Protein AF-A0A811QFC2-F1 (afdb_monomer_lite)

Structure (mmCIF, N/CA/C/O backbone):
data_AF-A0A811QFC2-F1
#
_entry.id   AF-A0A811QFC2-F1
#
loop_
_atom_site.group_PDB
_atom_site.id
_atom_site.type_symbol
_atom_site.label_atom_id
_atom_site.label_alt_id
_atom_site.label_comp_id
_atom_site.label_asym_id
_atom_site.label_entity_id
_atom_site.label_seq_id
_atom_site.pdbx_PDB_ins_code
_atom_site.Cartn_x
_atom_site.Cartn_y
_atom_site.Cartn_z
_atom_site.occupancy
_atom_site.B_iso_or_equiv
_atom_site.auth_seq_id
_atom_site.auth_comp_id
_atom_site.auth_asym_id
_atom_site.auth_atom_id
_atom_site.pdbx_PDB_model_num
ATOM 1 N N . MET A 1 1 ? -9.339 -14.829 -0.489 1.00 53.47 1 MET A N 1
ATOM 2 C CA . MET A 1 1 ? -9.889 -14.288 -1.751 1.00 53.47 1 MET A CA 1
ATOM 3 C C . MET A 1 1 ? -9.319 -12.889 -1.958 1.00 53.47 1 MET A C 1
ATOM 5 O O . MET A 1 1 ? -8.921 -12.284 -0.970 1.00 53.47 1 MET A O 1
ATOM 9 N N . ALA A 1 2 ? -9.251 -12.402 -3.194 1.00 76.19 2 ALA A N 1
ATOM 10 C CA . ALA A 1 2 ? -9.023 -10.992 -3.514 1.00 76.19 2 ALA A CA 1
ATOM 11 C C . ALA A 1 2 ? -10.186 -10.533 -4.404 1.00 76.19 2 ALA A C 1
ATOM 13 O O . ALA A 1 2 ? -10.687 -11.340 -5.187 1.00 76.19 2 ALA A O 1
ATOM 14 N N . ILE A 1 3 ? -10.636 -9.289 -4.247 1.00 82.44 3 ILE A N 1
ATOM 15 C CA . ILE A 1 3 ? -11.840 -8.768 -4.906 1.00 82.44 3 ILE A CA 1
ATOM 16 C C . ILE A 1 3 ? -11.412 -7.622 -5.833 1.00 82.44 3 ILE A C 1
ATOM 18 O O . ILE A 1 3 ? -10.818 -6.661 -5.338 1.00 82.44 3 ILE A O 1
ATOM 22 N N . PRO A 1 4 ? -11.664 -7.699 -7.153 1.00 86.38 4 PRO A N 1
ATOM 23 C CA . PRO A 1 4 ? -11.468 -6.561 -8.040 1.00 86.38 4 PRO A CA 1
ATOM 24 C C . PRO A 1 4 ? -12.564 -5.519 -7.786 1.00 86.38 4 PRO A C 1
ATOM 26 O O . PRO A 1 4 ? -13.743 -5.860 -7.713 1.00 86.38 4 PRO A O 1
ATOM 29 N N . LEU A 1 5 ? -12.177 -4.248 -7.678 1.00 87.62 5 LEU A N 1
ATOM 30 C CA . LEU A 1 5 ? -13.113 -3.127 -7.622 1.00 87.62 5 LEU A CA 1
ATOM 31 C C . LEU A 1 5 ? -13.177 -2.455 -8.995 1.00 87.62 5 LEU A C 1
ATOM 33 O O . LEU A 1 5 ? -12.145 -2.175 -9.603 1.00 87.62 5 LEU A O 1
ATOM 37 N N . VAL A 1 6 ? -14.394 -2.182 -9.458 1.00 90.69 6 VAL A N 1
ATOM 38 C CA . VAL A 1 6 ? -14.697 -1.392 -10.661 1.00 90.69 6 VAL A CA 1
ATOM 39 C C . VAL A 1 6 ? -15.520 -0.170 -10.255 1.00 90.69 6 VAL A C 1
ATOM 41 O O . VAL A 1 6 ? -16.077 -0.149 -9.159 1.00 90.69 6 VAL A O 1
ATOM 44 N N . ASN A 1 7 ? -15.598 0.847 -11.117 1.00 91.25 7 ASN A N 1
ATOM 45 C CA . ASN A 1 7 ? -16.352 2.084 -10.861 1.00 91.25 7 ASN A CA 1
ATOM 46 C C . ASN A 1 7 ? -15.953 2.774 -9.536 1.00 91.25 7 ASN A C 1
ATOM 48 O O . ASN A 1 7 ? -16.792 3.299 -8.808 1.00 91.25 7 ASN A O 1
ATOM 52 N N . THR A 1 8 ? -14.655 2.773 -9.212 1.00 90.94 8 THR A N 1
ATOM 53 C CA . THR A 1 8 ? -14.100 3.257 -7.931 1.00 90.94 8 THR A CA 1
ATOM 54 C C . THR A 1 8 ? -14.263 4.763 -7.693 1.00 90.94 8 THR A C 1
ATOM 56 O O . THR A 1 8 ? -14.055 5.234 -6.574 1.00 90.94 8 THR A O 1
ATOM 59 N N . GLY A 1 9 ? -14.611 5.528 -8.731 1.00 93.50 9 GLY A N 1
ATOM 60 C CA . GLY A 1 9 ? -14.697 6.989 -8.700 1.00 93.50 9 GLY A CA 1
ATOM 61 C C . GLY A 1 9 ? -13.352 7.710 -8.850 1.00 93.50 9 GLY A C 1
ATOM 62 O O . GLY A 1 9 ? -13.331 8.936 -8.801 1.00 93.50 9 GLY A O 1
ATOM 63 N N . ILE A 1 10 ? -12.246 6.983 -9.050 1.00 94.88 10 ILE A N 1
ATOM 64 C CA . ILE A 1 10 ? -10.968 7.579 -9.469 1.00 94.88 10 ILE A CA 1
ATOM 65 C C . ILE A 1 10 ? -11.076 7.910 -10.970 1.00 94.88 10 ILE A C 1
ATOM 67 O O . ILE A 1 10 ? -11.446 7.012 -11.726 1.00 94.88 10 ILE A O 1
ATOM 71 N N . PRO A 1 11 ? -10.772 9.141 -11.430 1.00 97.19 11 PRO A N 1
ATOM 72 C CA . PRO A 1 11 ? -10.882 9.494 -12.846 1.00 97.19 11 PRO A CA 1
ATOM 73 C C . PRO A 1 11 ? -9.958 8.659 -13.744 1.00 97.19 11 PRO A C 1
ATOM 75 O O . PRO A 1 11 ? -8.765 8.537 -13.458 1.00 97.19 11 PRO A O 1
ATOM 78 N N . ASP A 1 12 ? -10.469 8.159 -14.871 1.00 96.25 12 ASP A N 1
ATOM 79 C CA . ASP A 1 12 ? -9.670 7.369 -15.821 1.00 96.25 12 ASP A CA 1
ATOM 80 C C . ASP A 1 12 ? -8.475 8.159 -16.378 1.00 96.25 12 ASP A C 1
ATOM 82 O O . ASP A 1 12 ? -7.381 7.615 -16.509 1.00 96.25 12 ASP A O 1
ATOM 86 N N . GLU A 1 13 ? -8.624 9.470 -16.601 1.00 97.69 13 GLU A N 1
ATOM 87 C CA . GLU A 1 13 ? -7.508 10.344 -16.993 1.00 97.69 13 GLU A CA 1
ATOM 88 C C . GLU A 1 13 ? -6.365 10.347 -15.969 1.00 97.69 13 GLU A C 1
ATOM 90 O O . GLU A 1 13 ? -5.193 10.373 -16.346 1.00 97.69 13 GLU A O 1
ATOM 95 N N . LEU A 1 14 ? -6.686 10.306 -14.670 1.00 97.50 14 LEU A N 1
ATOM 96 C CA . LEU A 1 14 ? -5.689 10.214 -13.605 1.00 97.50 14 LEU A CA 1
ATOM 97 C C . LEU A 1 14 ? -5.027 8.833 -13.615 1.00 97.50 14 LEU A C 1
ATOM 99 O O . LEU A 1 14 ? -3.808 8.742 -13.490 1.00 97.50 14 LEU A O 1
ATOM 103 N N . LEU A 1 15 ? -5.793 7.764 -13.850 1.00 95.50 15 LEU A N 1
ATOM 104 C CA . LEU A 1 15 ? -5.241 6.417 -14.010 1.00 95.50 15 LEU A CA 1
ATOM 105 C C . LEU A 1 15 ? -4.298 6.321 -15.224 1.00 95.50 15 LEU A C 1
ATOM 107 O O . LEU A 1 15 ? -3.248 5.687 -15.114 1.00 95.50 15 LEU A O 1
ATOM 111 N N . GLU A 1 16 ? -4.595 6.984 -16.345 1.00 96.88 16 GLU A N 1
ATOM 112 C CA . GLU A 1 16 ? -3.681 7.065 -17.496 1.00 96.88 16 GLU A CA 1
ATOM 113 C C . GLU A 1 16 ? -2.441 7.926 -17.215 1.00 96.88 16 GLU A C 1
ATOM 115 O O . GLU A 1 16 ? -1.325 7.506 -17.541 1.00 96.88 16 GLU A O 1
ATOM 120 N N . ARG A 1 17 ? -2.578 9.077 -16.533 1.00 97.50 17 ARG A N 1
ATOM 121 C CA . ARG A 1 17 ? -1.413 9.858 -16.070 1.00 97.50 17 ARG A CA 1
ATOM 122 C C . ARG A 1 17 ? -0.504 9.009 -15.176 1.00 97.50 17 ARG A C 1
ATOM 124 O O . ARG A 1 17 ? 0.704 8.972 -15.406 1.00 97.50 17 ARG A O 1
ATOM 131 N N . VAL A 1 18 ? -1.073 8.273 -14.219 1.00 94.88 18 VAL A N 1
ATOM 132 C CA . VAL A 1 18 ? -0.361 7.353 -13.312 1.00 94.88 18 VAL A CA 1
ATOM 133 C C . VAL A 1 18 ? 0.354 6.243 -14.089 1.00 94.88 18 VAL A C 1
ATOM 135 O O . VAL A 1 18 ? 1.562 6.056 -13.920 1.00 94.88 18 VAL A O 1
ATOM 138 N N . LYS A 1 19 ? -0.346 5.545 -14.997 1.00 92.44 19 LYS A N 1
ATOM 139 C CA . LYS A 1 19 ? 0.248 4.521 -15.879 1.00 92.44 19 LYS A CA 1
ATOM 140 C C . LYS A 1 19 ? 1.433 5.081 -16.665 1.00 92.44 19 LYS A C 1
ATOM 142 O O . LYS A 1 19 ? 2.462 4.404 -16.759 1.00 92.44 19 LYS A O 1
ATOM 147 N N . LYS A 1 20 ? 1.317 6.307 -17.191 1.00 94.62 20 LYS A N 1
ATOM 148 C CA . LYS A 1 20 ? 2.389 6.989 -17.924 1.00 94.62 20 LYS A CA 1
ATOM 149 C C . LYS A 1 20 ? 3.581 7.310 -17.022 1.00 94.62 20 LYS A C 1
ATOM 151 O O . LYS A 1 20 ? 4.670 6.814 -17.299 1.00 94.62 20 LYS A O 1
ATOM 156 N N . VAL A 1 21 ? 3.407 8.085 -15.945 1.00 93.75 21 VAL A N 1
ATOM 157 C CA . VAL A 1 21 ? 4.546 8.532 -15.117 1.00 93.75 21 VAL A CA 1
ATOM 158 C C . VAL A 1 21 ? 5.267 7.363 -14.445 1.00 93.75 21 VAL A C 1
ATOM 160 O O . VAL A 1 21 ? 6.493 7.374 -14.384 1.00 93.75 21 VAL A O 1
ATOM 163 N N . CYS A 1 22 ? 4.557 6.310 -14.030 1.00 90.00 22 CYS A N 1
ATOM 164 C CA . CYS A 1 22 ? 5.194 5.099 -13.509 1.00 90.00 22 CYS A CA 1
ATOM 165 C C . CYS A 1 22 ? 5.896 4.278 -14.602 1.00 90.00 22 CYS A C 1
ATOM 167 O O . CYS A 1 22 ? 6.941 3.695 -14.331 1.00 90.00 22 CYS A O 1
ATOM 169 N N . SER A 1 23 ? 5.381 4.247 -15.836 1.00 89.19 23 SER A N 1
ATOM 170 C CA . SER A 1 23 ? 6.066 3.576 -16.953 1.00 89.19 23 SER A CA 1
ATOM 171 C C . SER A 1 23 ? 7.305 4.336 -17.427 1.00 89.19 23 SER A C 1
ATOM 173 O O . SER A 1 23 ? 8.282 3.705 -17.815 1.00 89.19 23 SER A O 1
ATOM 175 N N . ASP A 1 24 ? 7.290 5.667 -17.383 1.00 90.62 24 ASP A N 1
ATOM 176 C CA . ASP A 1 24 ? 8.447 6.494 -17.730 1.00 90.62 24 ASP A CA 1
ATOM 177 C C . ASP A 1 24 ? 9.500 6.490 -16.605 1.00 90.62 24 ASP A C 1
ATOM 179 O O . ASP A 1 24 ? 10.688 6.370 -16.887 1.00 90.62 24 ASP A O 1
ATOM 183 N N . CYS A 1 25 ? 9.077 6.493 -15.334 1.00 87.12 25 CYS A N 1
ATOM 184 C CA . CYS A 1 25 ? 9.959 6.260 -14.184 1.00 87.12 25 CYS A CA 1
ATOM 185 C C . CYS A 1 25 ? 10.607 4.867 -14.227 1.00 87.12 25 CYS A C 1
ATOM 187 O O . CYS A 1 25 ? 11.795 4.737 -13.948 1.00 87.12 25 CYS A O 1
ATOM 189 N N . TYR A 1 26 ? 9.856 3.840 -14.643 1.00 84.25 26 TYR A N 1
ATOM 190 C CA . TYR A 1 26 ? 10.386 2.491 -14.838 1.00 84.25 26 TYR A CA 1
ATOM 191 C C . TYR A 1 26 ? 11.502 2.460 -15.894 1.00 84.25 26 TYR A C 1
ATOM 193 O O . TYR A 1 26 ? 12.569 1.940 -15.601 1.00 84.25 26 TYR A O 1
ATOM 201 N N . LYS A 1 27 ? 11.313 3.056 -17.085 1.00 86.81 27 LYS A N 1
ATOM 202 C CA . LYS A 1 27 ? 12.340 3.067 -18.157 1.00 86.81 27 LYS A CA 1
ATOM 203 C C . LYS A 1 27 ? 13.686 3.622 -17.675 1.00 86.81 27 LYS A C 1
ATOM 205 O O . LYS A 1 27 ? 14.718 3.018 -17.931 1.00 86.81 27 LYS A O 1
ATOM 210 N N . LEU A 1 28 ? 13.650 4.721 -16.914 1.00 85.62 28 LEU A N 1
ATOM 211 C CA . LEU A 1 28 ? 14.833 5.370 -16.328 1.00 85.62 28 LEU A CA 1
ATOM 212 C C . LEU A 1 28 ? 15.592 4.490 -15.311 1.00 85.62 28 LEU A C 1
ATOM 214 O O . LEU A 1 28 ? 16.695 4.847 -14.907 1.00 85.62 28 LEU A O 1
ATOM 218 N N . ARG A 1 29 ? 14.995 3.379 -14.859 1.00 83.19 29 ARG A N 1
ATOM 219 C CA . ARG A 1 29 ? 15.586 2.409 -13.922 1.00 83.19 29 ARG A CA 1
ATOM 220 C C . ARG A 1 29 ? 15.919 1.079 -14.604 1.00 83.19 29 ARG A C 1
ATOM 222 O O . ARG A 1 29 ? 16.944 0.491 -14.281 1.00 83.19 29 ARG A O 1
ATOM 229 N N . ASP A 1 30 ? 15.111 0.658 -15.577 1.00 82.19 30 ASP A N 1
ATOM 230 C CA . ASP A 1 30 ? 15.255 -0.564 -16.387 1.00 82.19 30 ASP A CA 1
ATOM 231 C C . ASP A 1 30 ? 16.646 -0.659 -17.042 1.00 82.19 30 ASP A C 1
ATOM 233 O O . ASP A 1 30 ? 17.324 -1.677 -16.914 1.00 82.19 30 ASP A O 1
ATOM 237 N N . GLU A 1 31 ? 17.123 0.446 -17.632 1.00 75.38 31 GLU A N 1
ATOM 238 C CA . GLU A 1 31 ? 18.461 0.566 -18.244 1.00 75.38 31 GLU A CA 1
ATOM 239 C C . GLU A 1 31 ? 19.611 0.267 -17.263 1.00 75.38 31 GLU A C 1
ATOM 241 O O . GLU A 1 31 ? 20.657 -0.234 -17.671 1.00 75.38 31 GLU A O 1
ATOM 246 N N . ALA A 1 32 ? 19.417 0.535 -15.968 1.00 81.69 32 ALA A N 1
ATOM 247 C CA . ALA A 1 32 ? 20.397 0.289 -14.911 1.00 81.69 32 ALA A CA 1
ATOM 248 C C . ALA A 1 32 ? 20.082 -0.958 -14.061 1.00 81.69 32 ALA A C 1
ATOM 250 O O . ALA A 1 32 ? 20.888 -1.336 -13.209 1.00 81.69 32 ALA A O 1
ATOM 251 N N . PHE A 1 33 ? 18.929 -1.612 -14.249 1.00 84.19 33 PHE A N 1
ATOM 252 C CA . PHE A 1 33 ? 18.444 -2.635 -13.318 1.00 84.19 33 PHE A CA 1
ATOM 253 C C . PHE A 1 33 ? 19.347 -3.873 -13.279 1.00 84.19 33 PHE A C 1
ATOM 255 O O . PHE A 1 33 ? 19.712 -4.317 -12.187 1.00 84.19 33 PHE A O 1
ATOM 262 N N . ARG A 1 34 ? 19.771 -4.393 -14.444 1.00 82.00 34 ARG A N 1
ATOM 263 C CA . ARG A 1 34 ? 20.620 -5.602 -14.531 1.00 82.00 34 ARG A CA 1
ATOM 264 C C . ARG A 1 34 ? 21.983 -5.432 -13.840 1.00 82.00 34 ARG A C 1
ATOM 266 O O . ARG A 1 34 ? 22.535 -6.416 -13.361 1.00 82.00 34 ARG A O 1
ATOM 273 N N . ASP A 1 35 ? 22.478 -4.199 -13.722 1.00 82.56 35 ASP A N 1
ATOM 274 C CA . ASP A 1 35 ? 23.734 -3.845 -13.043 1.00 82.56 35 ASP A CA 1
ATOM 275 C C . ASP A 1 35 ? 23.539 -3.204 -11.654 1.00 82.56 35 ASP A C 1
ATOM 277 O O . ASP A 1 35 ? 24.515 -2.907 -10.966 1.00 82.56 35 ASP A O 1
ATOM 281 N N . SER A 1 36 ? 22.291 -3.021 -11.205 1.00 81.38 36 SER A N 1
ATOM 282 C CA . SER A 1 36 ? 21.945 -2.238 -10.005 1.00 81.38 36 SER A CA 1
ATOM 283 C C . SER A 1 36 ? 22.578 -2.737 -8.702 1.00 81.38 36 SER A C 1
ATOM 285 O O . SER A 1 36 ? 22.787 -1.955 -7.775 1.00 81.38 36 SER A O 1
ATOM 287 N N . ASN A 1 37 ? 22.856 -4.040 -8.601 1.00 83.25 37 ASN A N 1
ATOM 288 C CA . ASN A 1 37 ? 23.546 -4.656 -7.472 1.00 83.25 37 ASN A CA 1
ATOM 289 C C . ASN A 1 37 ? 24.145 -6.026 -7.864 1.00 83.25 37 ASN A C 1
ATOM 291 O O . ASN A 1 37 ? 23.664 -6.657 -8.812 1.00 83.25 37 ASN A O 1
ATOM 295 N N . PRO A 1 38 ? 25.146 -6.542 -7.118 1.00 83.81 38 PRO A N 1
ATOM 296 C CA . PRO A 1 38 ? 25.830 -7.790 -7.467 1.00 83.81 38 PRO A CA 1
ATOM 297 C C . PRO A 1 38 ? 24.925 -9.027 -7.544 1.00 83.81 38 PRO A C 1
ATOM 299 O O . PRO A 1 38 ? 25.206 -9.929 -8.330 1.00 83.81 38 PRO A O 1
ATOM 302 N N . ALA A 1 39 ? 23.843 -9.085 -6.758 1.00 81.75 39 ALA A N 1
ATOM 303 C CA . ALA A 1 39 ? 22.937 -10.230 -6.761 1.00 81.75 39 ALA A CA 1
ATOM 304 C C . ALA A 1 39 ? 22.038 -10.237 -8.008 1.00 81.75 39 ALA A C 1
ATOM 306 O O . ALA A 1 39 ? 21.894 -11.280 -8.642 1.00 81.75 39 ALA A O 1
ATOM 307 N N . VAL A 1 40 ? 21.492 -9.080 -8.411 1.00 83.44 40 VAL A N 1
ATOM 308 C CA . VAL A 1 40 ? 20.710 -8.964 -9.659 1.00 83.44 40 VAL A CA 1
ATOM 309 C C . VAL A 1 40 ? 21.596 -9.222 -10.875 1.00 83.44 40 VAL A C 1
ATOM 311 O O . VAL A 1 40 ? 21.174 -9.949 -11.772 1.00 83.44 40 VAL A O 1
ATOM 314 N N . LYS A 1 41 ? 22.848 -8.743 -10.869 1.00 85.19 41 LYS A N 1
ATOM 315 C CA . LYS A 1 41 ? 23.816 -9.036 -11.935 1.00 85.19 41 LYS A CA 1
ATOM 316 C C . LYS A 1 41 ? 24.132 -10.531 -12.041 1.00 85.19 41 LYS A C 1
ATOM 318 O O . LYS A 1 41 ? 24.020 -11.105 -13.121 1.00 85.19 41 LYS A O 1
ATOM 323 N N . ALA A 1 42 ? 24.443 -11.191 -10.922 1.00 84.00 42 ALA A N 1
ATOM 324 C CA . ALA A 1 42 ? 24.688 -12.635 -10.903 1.00 84.00 42 ALA A CA 1
ATOM 325 C C . ALA A 1 42 ? 23.455 -13.450 -11.342 1.00 84.00 42 ALA A C 1
ATOM 327 O O . ALA A 1 42 ? 23.594 -14.468 -12.018 1.00 84.00 42 ALA A O 1
ATOM 328 N N . LEU A 1 43 ? 22.247 -12.997 -10.994 1.00 83.19 43 LEU A N 1
ATOM 329 C CA . LEU A 1 43 ? 20.995 -13.632 -11.404 1.00 83.19 43 LEU A CA 1
ATOM 330 C C . LEU A 1 43 ? 20.705 -13.421 -12.901 1.00 83.19 43 LEU A C 1
ATOM 332 O O . LEU A 1 43 ? 20.295 -14.361 -13.577 1.00 83.19 43 LEU A O 1
ATOM 336 N N . ALA A 1 44 ? 20.992 -12.233 -13.439 1.00 84.00 44 ALA A N 1
ATOM 337 C CA . ALA A 1 44 ? 20.923 -11.944 -14.869 1.00 84.00 44 ALA A CA 1
ATOM 338 C C . ALA A 1 44 ? 21.881 -12.839 -15.675 1.00 84.00 44 ALA A C 1
ATOM 340 O O . ALA A 1 44 ? 21.445 -13.486 -16.623 1.00 84.00 44 ALA A O 1
ATOM 341 N N . GLU A 1 45 ? 23.142 -12.952 -15.247 1.00 84.06 45 GLU A N 1
ATOM 342 C CA . GLU A 1 45 ? 24.130 -13.837 -15.874 1.00 84.06 45 GLU A CA 1
ATOM 343 C C . GLU A 1 45 ? 23.717 -15.318 -15.864 1.00 84.06 45 GLU A C 1
ATOM 345 O O . GLU A 1 45 ? 24.069 -16.060 -16.779 1.00 84.06 45 GLU A O 1
ATOM 350 N N . LEU A 1 46 ? 23.008 -15.778 -14.827 1.00 82.81 46 LEU A N 1
ATOM 351 C CA . LEU A 1 46 ? 22.500 -17.153 -14.759 1.00 82.81 46 LEU A CA 1
ATOM 352 C C . LEU A 1 46 ? 21.351 -17.387 -15.750 1.00 82.81 46 LEU A C 1
ATOM 354 O O . LEU A 1 46 ? 21.321 -18.435 -16.390 1.00 82.81 46 LEU A O 1
ATOM 358 N N . VAL A 1 47 ? 20.447 -16.415 -15.913 1.00 81.75 47 VAL A N 1
ATOM 359 C CA . VAL A 1 47 ? 19.344 -16.475 -16.891 1.00 81.75 47 VAL A CA 1
ATOM 360 C C . VAL A 1 47 ? 19.867 -16.466 -18.330 1.00 81.75 47 VAL A C 1
ATOM 362 O O . VAL A 1 47 ? 19.356 -17.217 -19.165 1.00 81.75 47 VAL A O 1
ATOM 365 N N . ASP A 1 48 ? 20.904 -15.676 -18.617 1.00 83.69 48 ASP A N 1
ATOM 366 C CA . ASP A 1 48 ? 21.542 -15.656 -19.937 1.00 83.69 48 ASP A CA 1
ATOM 367 C C . ASP A 1 48 ? 22.205 -17.022 -20.230 1.00 83.69 48 ASP A C 1
ATOM 369 O O . ASP A 1 48 ? 21.883 -17.657 -21.234 1.00 83.69 48 ASP A O 1
ATOM 373 N N . LYS A 1 49 ? 23.007 -17.563 -19.296 1.00 80.88 49 LYS A N 1
ATOM 374 C CA . LYS A 1 49 ? 23.680 -18.877 -19.434 1.00 80.88 49 LYS A CA 1
ATOM 375 C C . LYS A 1 49 ? 22.708 -20.069 -19.515 1.00 80.88 49 LYS A C 1
ATOM 377 O O . LYS A 1 49 ? 23.008 -21.057 -20.184 1.00 80.88 49 LYS A O 1
ATOM 382 N N . GLU A 1 50 ? 21.547 -19.998 -18.858 1.00 80.75 50 GLU A N 1
ATOM 383 C CA . GLU A 1 50 ? 20.452 -20.973 -19.026 1.00 80.75 50 GLU A CA 1
ATOM 384 C C . GLU A 1 50 ? 19.826 -20.868 -20.429 1.00 80.75 50 GLU A C 1
ATOM 386 O O . GLU A 1 50 ? 19.494 -21.879 -21.047 1.00 80.75 50 GLU A O 1
ATOM 391 N N . SER A 1 51 ? 19.686 -19.651 -20.961 1.00 77.25 51 SER A N 1
ATOM 392 C CA . SER A 1 51 ? 19.087 -19.392 -22.278 1.00 77.25 51 SER A CA 1
ATOM 393 C C . SER A 1 51 ? 20.007 -19.759 -23.446 1.00 77.25 51 SER A C 1
ATOM 395 O O . SER A 1 51 ? 19.519 -20.196 -24.484 1.00 77.25 51 SER A O 1
ATOM 397 N N . GLU A 1 52 ? 21.324 -19.671 -23.255 1.00 82.75 52 GLU A N 1
ATOM 398 C CA . GLU A 1 52 ? 22.352 -20.195 -24.168 1.00 82.75 52 GLU A CA 1
ATOM 399 C C . GLU A 1 52 ? 22.478 -21.735 -24.123 1.00 82.75 52 GLU A C 1
ATOM 401 O O . GLU A 1 52 ? 23.253 -22.320 -24.878 1.00 82.75 52 GLU A O 1
ATOM 406 N N . GLY A 1 53 ? 21.732 -22.415 -23.240 1.00 73.81 53 GLY A N 1
ATOM 407 C CA . GLY A 1 53 ? 21.790 -23.870 -23.056 1.00 73.81 53 GLY A CA 1
ATOM 408 C C . GLY A 1 53 ? 23.026 -24.367 -22.294 1.00 73.81 53 GLY A C 1
ATOM 409 O O . GLY A 1 53 ? 23.254 -25.574 -22.223 1.00 73.81 53 GLY A O 1
ATOM 410 N N . GLY A 1 54 ? 23.819 -23.462 -21.711 1.00 64.94 54 GLY A N 1
ATOM 411 C CA . GLY A 1 54 ? 25.063 -23.780 -21.005 1.00 64.94 54 GLY A CA 1
ATOM 412 C C . GLY A 1 54 ? 24.884 -24.317 -19.580 1.00 64.94 54 GLY A C 1
ATOM 413 O O . GLY A 1 54 ? 25.838 -24.844 -19.008 1.00 64.94 54 GLY A O 1
ATOM 414 N N . LEU A 1 55 ? 23.687 -24.198 -18.990 1.00 69.75 55 LEU A N 1
ATOM 415 C CA . LEU A 1 55 ? 23.376 -24.667 -17.634 1.00 69.75 55 LEU A CA 1
ATOM 416 C C . LEU A 1 55 ? 21.970 -25.292 -17.538 1.00 69.75 55 LEU A C 1
ATOM 418 O O . LEU A 1 55 ? 21.043 -24.807 -18.187 1.00 69.75 55 LEU A O 1
ATOM 422 N N . PRO A 1 56 ? 21.770 -26.321 -16.689 1.00 73.31 56 PRO A N 1
ATOM 423 C CA . PRO A 1 56 ? 20.439 -26.815 -16.354 1.00 73.31 56 PRO A CA 1
ATOM 424 C C . PRO A 1 56 ? 19.688 -25.802 -15.478 1.00 73.31 56 PRO A C 1
ATOM 426 O O . PRO A 1 56 ? 20.274 -25.198 -14.574 1.00 73.31 56 PRO A O 1
ATOM 429 N N . ALA A 1 57 ? 18.380 -25.667 -15.706 1.00 70.12 57 ALA A N 1
ATOM 430 C CA . ALA A 1 57 ? 17.548 -24.694 -15.005 1.00 70.12 57 ALA A CA 1
ATOM 431 C C . ALA A 1 57 ? 17.573 -24.892 -13.480 1.00 70.12 57 ALA A C 1
ATOM 433 O O . ALA A 1 57 ? 17.283 -25.978 -12.966 1.00 70.12 57 ALA A O 1
ATOM 434 N N . ARG A 1 58 ? 17.914 -23.829 -12.742 1.00 75.44 58 ARG A N 1
ATOM 435 C CA . ARG A 1 58 ? 18.141 -23.879 -11.290 1.00 75.44 58 ARG A CA 1
ATOM 436 C C . ARG A 1 58 ? 17.094 -23.068 -10.535 1.00 75.44 58 ARG A C 1
ATOM 438 O O . ARG A 1 58 ? 16.992 -21.858 -10.704 1.00 75.44 58 ARG A O 1
ATOM 445 N N . LYS A 1 59 ? 16.388 -23.712 -9.598 1.00 80.38 59 LYS A N 1
ATOM 446 C CA . LYS A 1 59 ? 15.557 -22.993 -8.623 1.00 80.38 59 LYS A CA 1
ATOM 447 C C . LYS A 1 59 ? 16.446 -22.145 -7.706 1.00 80.38 59 LYS A C 1
ATOM 449 O O . LYS A 1 59 ? 17.405 -22.653 -7.122 1.00 80.38 59 LYS A O 1
ATOM 454 N N . ILE A 1 60 ? 16.094 -20.872 -7.568 1.00 81.44 60 ILE A N 1
ATOM 455 C CA . ILE A 1 60 ? 16.728 -19.909 -6.665 1.00 81.44 60 ILE A CA 1
ATOM 456 C C . ILE A 1 60 ? 15.677 -19.474 -5.638 1.00 81.44 60 ILE A C 1
ATOM 458 O O . ILE A 1 60 ? 14.491 -19.369 -5.951 1.00 81.44 60 ILE A O 1
ATOM 462 N N . GLU A 1 61 ? 16.106 -19.299 -4.391 1.00 82.75 61 GLU A N 1
ATOM 463 C CA . GLU A 1 61 ? 15.265 -18.950 -3.244 1.00 82.75 61 GLU A CA 1
ATOM 464 C C . GLU A 1 61 ? 15.956 -17.862 -2.414 1.00 82.75 61 GLU A C 1
ATOM 466 O O . GLU A 1 61 ? 17.175 -17.710 -2.479 1.00 82.75 61 GLU A O 1
ATOM 471 N N . GLY A 1 62 ? 15.182 -17.100 -1.636 1.00 79.12 62 GLY A N 1
ATOM 472 C CA . GLY A 1 62 ? 15.706 -15.987 -0.833 1.00 79.12 62 GLY A CA 1
ATOM 473 C C . GLY A 1 62 ? 15.986 -14.699 -1.618 1.00 79.12 62 GLY A C 1
ATOM 474 O O . GLY A 1 62 ? 16.526 -13.758 -1.044 1.00 79.12 62 GLY A O 1
ATOM 475 N N . MET A 1 63 ? 15.602 -14.633 -2.897 1.00 79.62 63 MET A N 1
ATOM 476 C CA . MET A 1 63 ? 15.717 -13.442 -3.737 1.00 79.62 63 MET A CA 1
ATOM 477 C C . MET A 1 63 ? 14.491 -13.290 -4.647 1.00 79.62 63 MET A C 1
ATOM 479 O O . MET A 1 63 ? 14.061 -14.261 -5.268 1.00 79.62 63 MET A O 1
ATOM 483 N N . ASP A 1 64 ? 13.964 -12.068 -4.737 1.00 80.88 64 ASP A N 1
ATOM 484 C CA . ASP A 1 64 ? 12.876 -11.682 -5.639 1.00 80.88 64 ASP A CA 1
ATOM 485 C C . ASP A 1 64 ? 13.464 -11.012 -6.906 1.00 80.88 64 ASP A C 1
ATOM 487 O O . ASP A 1 64 ? 14.357 -10.169 -6.808 1.00 80.88 64 ASP A O 1
ATOM 491 N N . TRP A 1 65 ? 12.972 -11.361 -8.104 1.00 85.19 65 TRP A N 1
ATOM 492 C CA . TRP A 1 65 ? 13.287 -10.641 -9.354 1.00 85.19 65 TRP A CA 1
ATOM 493 C C . TRP A 1 65 ? 12.321 -9.456 -9.499 1.00 85.19 65 TRP A C 1
ATOM 495 O O . TRP A 1 65 ? 11.314 -9.535 -10.207 1.00 85.19 65 TRP A O 1
ATOM 505 N N . GLU A 1 66 ? 12.587 -8.379 -8.759 1.00 83.62 66 GLU A N 1
ATOM 506 C CA . GLU A 1 66 ? 11.771 -7.161 -8.753 1.00 83.62 66 GLU A CA 1
ATOM 507 C C . GLU A 1 66 ? 12.621 -5.882 -8.692 1.00 83.62 66 GLU A C 1
ATOM 509 O O . GLU A 1 66 ? 13.663 -5.844 -8.040 1.00 83.62 66 GLU A O 1
ATOM 514 N N . ASP A 1 67 ? 12.152 -4.819 -9.354 1.00 84.38 67 ASP A N 1
ATOM 515 C CA . ASP A 1 67 ? 12.765 -3.487 -9.319 1.00 84.38 67 ASP A CA 1
ATOM 516 C C . ASP A 1 67 ? 11.884 -2.497 -8.535 1.00 84.38 67 ASP A C 1
ATOM 518 O O . ASP A 1 67 ? 11.056 -1.774 -9.094 1.00 84.38 67 ASP A O 1
ATOM 522 N N . VAL A 1 68 ? 12.038 -2.466 -7.210 1.00 83.31 68 VAL A N 1
ATOM 523 C CA . VAL A 1 68 ? 11.127 -1.750 -6.298 1.00 83.31 68 VAL A CA 1
ATOM 524 C C . VAL A 1 68 ? 11.707 -0.423 -5.805 1.00 83.31 68 VAL A C 1
ATOM 526 O O . VAL A 1 68 ? 12.875 -0.329 -5.439 1.00 83.31 68 VAL A O 1
ATOM 529 N N . PHE A 1 69 ? 10.844 0.591 -5.712 1.00 82.69 69 PHE A N 1
ATOM 530 C CA . PHE A 1 69 ? 11.052 1.783 -4.889 1.00 82.69 69 PHE A CA 1
ATOM 531 C C . PHE A 1 69 ? 9.765 2.114 -4.119 1.00 82.69 69 PHE A C 1
ATOM 533 O O . PHE A 1 69 ? 8.665 1.777 -4.562 1.00 82.69 69 PHE A O 1
ATOM 540 N N . THR A 1 70 ? 9.898 2.775 -2.968 1.00 83.94 70 THR A N 1
ATOM 541 C CA . THR A 1 70 ? 8.781 3.052 -2.051 1.00 83.94 70 THR A CA 1
ATOM 542 C C . THR A 1 70 ? 8.591 4.553 -1.881 1.00 83.94 70 THR A C 1
ATOM 544 O O . THR A 1 70 ? 9.543 5.266 -1.570 1.00 83.94 70 THR A O 1
ATOM 547 N N . LEU A 1 71 ? 7.355 5.028 -2.032 1.00 83.81 71 LEU A N 1
ATOM 548 C CA . LEU A 1 71 ? 6.966 6.404 -1.721 1.00 83.81 71 LEU A CA 1
ATOM 549 C C . LEU A 1 71 ? 6.439 6.475 -0.280 1.00 83.81 71 LEU A C 1
ATOM 551 O O . LEU A 1 71 ? 5.528 5.731 0.079 1.00 83.81 71 LEU A O 1
ATOM 555 N N . GLN A 1 72 ? 7.019 7.360 0.531 1.00 80.56 72 GLN A N 1
ATOM 556 C CA . GLN A 1 72 ? 6.652 7.621 1.932 1.00 80.56 72 GLN A CA 1
ATOM 557 C C . GLN A 1 72 ? 6.564 9.147 2.131 1.00 80.56 72 GLN A C 1
ATOM 559 O O . GLN A 1 72 ? 7.177 9.887 1.362 1.00 80.56 72 GLN A O 1
ATOM 564 N N . ASP A 1 73 ? 5.758 9.641 3.073 1.00 76.25 73 ASP A N 1
ATOM 565 C CA . ASP A 1 73 ? 5.467 11.086 3.215 1.00 76.25 73 ASP A CA 1
ATOM 566 C C . ASP A 1 73 ? 6.616 11.897 3.830 1.00 76.25 73 ASP A C 1
ATOM 568 O O . ASP A 1 73 ? 6.743 13.093 3.579 1.00 76.25 73 ASP A O 1
ATOM 572 N N . ASP A 1 74 ? 7.460 11.228 4.609 1.00 76.38 74 ASP A N 1
ATOM 573 C CA . ASP A 1 74 ? 8.665 11.732 5.267 1.00 76.38 74 ASP A CA 1
ATOM 574 C C . ASP A 1 74 ? 9.896 11.778 4.340 1.00 76.38 74 ASP A C 1
ATOM 576 O O . ASP A 1 74 ? 10.903 12.403 4.674 1.00 76.38 74 ASP A O 1
ATOM 580 N N . LEU A 1 75 ? 9.821 11.147 3.163 1.00 79.12 75 LEU A N 1
ATOM 581 C CA . LEU A 1 75 ? 10.921 11.050 2.201 1.00 79.12 75 LEU A CA 1
ATOM 582 C C . LEU A 1 75 ? 10.713 11.965 0.978 1.00 79.12 75 LEU A C 1
ATOM 584 O O . LEU A 1 75 ? 9.580 12.218 0.563 1.00 79.12 75 LEU A O 1
ATOM 588 N N . PRO A 1 76 ? 11.789 12.447 0.326 1.00 82.38 76 PRO A N 1
ATOM 589 C CA . PRO A 1 76 ? 11.676 13.223 -0.906 1.00 82.38 76 PRO A CA 1
ATOM 590 C C . PRO A 1 76 ? 11.199 12.352 -2.081 1.00 82.38 76 PRO A C 1
ATOM 592 O O . PRO A 1 76 ? 11.819 11.351 -2.433 1.00 82.38 76 PRO A O 1
ATOM 595 N N . TRP A 1 77 ? 10.100 12.754 -2.724 1.00 85.50 77 TRP A N 1
ATOM 596 C CA . TRP A 1 77 ? 9.535 12.042 -3.880 1.00 85.50 77 TRP A CA 1
ATOM 597 C C . TRP A 1 77 ? 10.278 12.361 -5.190 1.00 85.50 77 TRP A C 1
ATOM 599 O O . TRP A 1 77 ? 10.669 13.517 -5.382 1.00 85.50 77 TRP A O 1
ATOM 609 N N . PRO A 1 78 ? 10.395 11.399 -6.131 1.00 85.19 78 PRO A N 1
ATOM 610 C CA . PRO A 1 78 ? 11.010 11.623 -7.439 1.00 85.19 78 PRO A CA 1
ATOM 611 C C . PRO A 1 78 ? 10.379 12.783 -8.222 1.00 85.19 78 PRO A C 1
ATOM 613 O O . PRO A 1 78 ? 9.163 12.849 -8.408 1.00 85.19 78 PRO A O 1
ATOM 616 N N . SER A 1 79 ? 11.227 13.681 -8.724 1.00 85.31 79 SER A N 1
ATOM 617 C CA . SER A 1 79 ? 10.865 14.784 -9.628 1.00 85.31 79 SER A CA 1
ATOM 618 C C . SER A 1 79 ? 11.078 14.456 -11.114 1.00 85.31 79 SER A C 1
ATOM 620 O O . SER A 1 79 ? 10.673 15.236 -11.974 1.00 85.31 79 SER A O 1
ATOM 622 N N . ASN A 1 80 ? 11.698 13.309 -11.410 1.00 87.31 80 ASN A N 1
ATOM 623 C CA . ASN A 1 80 ? 11.924 12.772 -12.750 1.00 87.31 80 ASN A CA 1
ATOM 624 C C . ASN A 1 80 ? 11.222 11.395 -12.849 1.00 87.31 80 ASN A C 1
ATOM 626 O O . ASN A 1 80 ? 11.491 10.548 -11.992 1.00 87.31 80 ASN A O 1
ATOM 630 N N . PRO A 1 81 ? 10.331 11.141 -13.829 1.00 90.12 81 PRO A N 1
ATOM 631 C CA . PRO A 1 81 ? 9.911 12.035 -14.910 1.00 90.12 81 PRO A CA 1
ATOM 632 C C . PRO A 1 81 ? 9.134 13.269 -14.408 1.00 90.12 81 PRO A C 1
ATOM 634 O O . PRO A 1 81 ? 8.540 13.225 -13.325 1.00 90.12 81 PRO A O 1
ATOM 637 N N . PRO A 1 82 ? 9.094 14.365 -15.190 1.00 92.19 82 PRO A N 1
ATOM 638 C CA . PRO A 1 82 ? 8.239 15.512 -14.900 1.00 92.19 82 PRO A CA 1
ATOM 639 C C . PRO A 1 82 ? 6.782 15.102 -14.641 1.00 92.19 82 PRO A C 1
ATOM 641 O O . PRO A 1 82 ? 6.287 14.124 -15.203 1.00 92.19 82 PRO A O 1
ATOM 644 N N . ALA A 1 83 ? 6.106 15.849 -13.765 1.00 93.12 83 ALA A N 1
ATOM 645 C CA . ALA A 1 83 ? 4.770 15.557 -13.233 1.00 93.12 83 ALA A CA 1
ATOM 646 C C . ALA A 1 83 ? 4.610 14.234 -12.441 1.00 93.12 83 ALA A C 1
ATOM 648 O O . ALA A 1 83 ? 3.507 13.977 -11.957 1.00 93.12 83 ALA A O 1
ATOM 649 N N . PHE A 1 84 ? 5.664 13.424 -12.219 1.00 92.12 84 PHE A N 1
ATOM 650 C CA . PHE A 1 84 ? 5.574 12.200 -11.401 1.00 92.12 84 PHE A CA 1
ATOM 651 C C . PHE A 1 84 ? 5.042 12.485 -9.993 1.00 92.12 84 PHE A C 1
ATOM 653 O O . PHE A 1 84 ? 4.020 11.927 -9.594 1.00 92.12 84 PHE A O 1
ATOM 660 N N . LYS A 1 85 ? 5.710 13.383 -9.251 1.00 90.56 85 LYS A N 1
ATOM 661 C CA . LYS A 1 85 ? 5.342 13.720 -7.867 1.00 90.56 85 LYS A CA 1
ATOM 662 C C . LYS A 1 85 ? 3.896 14.208 -7.766 1.00 90.56 85 LYS A C 1
ATOM 664 O O . LYS A 1 85 ? 3.150 13.713 -6.931 1.00 90.56 85 LYS A O 1
ATOM 669 N N . GLU A 1 86 ? 3.505 15.141 -8.627 1.00 94.25 86 GLU A N 1
ATOM 670 C CA . GLU A 1 86 ? 2.162 15.728 -8.653 1.00 94.25 86 GLU A CA 1
ATOM 671 C C . GLU A 1 86 ? 1.084 14.677 -8.950 1.00 94.25 86 GLU A C 1
ATOM 673 O O . GLU A 1 86 ? 0.185 14.478 -8.134 1.00 94.25 86 GLU A O 1
ATOM 678 N N . THR A 1 87 ? 1.243 13.926 -10.044 1.00 95.44 87 THR A N 1
ATOM 679 C CA . THR A 1 87 ? 0.324 12.853 -10.461 1.00 95.44 87 THR A CA 1
ATOM 680 C C . THR A 1 87 ? 0.157 11.794 -9.369 1.00 95.44 87 THR A C 1
ATOM 682 O O . THR A 1 8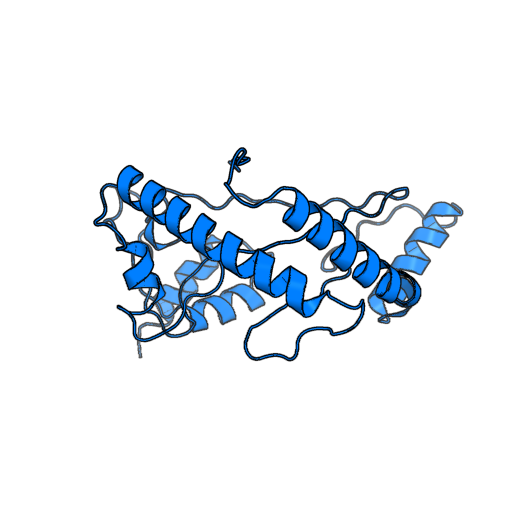7 ? -0.957 11.373 -9.061 1.00 95.44 87 THR A O 1
ATOM 685 N N . MET A 1 88 ? 1.259 11.366 -8.745 1.00 93.00 88 MET A N 1
ATOM 686 C CA . MET A 1 88 ? 1.214 10.349 -7.694 1.00 93.00 88 MET A CA 1
ATOM 687 C C . MET A 1 88 ? 0.636 10.893 -6.378 1.00 93.00 88 MET A C 1
ATOM 689 O O . MET A 1 88 ? -0.010 10.141 -5.651 1.00 93.00 88 MET A O 1
ATOM 693 N N . MET A 1 89 ? 0.814 12.184 -6.066 1.00 90.50 89 MET A N 1
ATOM 694 C CA . MET A 1 89 ? 0.174 12.827 -4.909 1.00 90.50 89 MET A CA 1
ATOM 695 C C . MET A 1 89 ? -1.334 13.023 -5.125 1.00 90.50 89 MET A C 1
ATOM 697 O O . MET A 1 89 ? -2.104 12.868 -4.180 1.00 90.50 89 MET A O 1
ATOM 701 N N . GLU A 1 90 ? -1.769 13.330 -6.349 1.00 94.62 90 GLU A N 1
ATOM 702 C CA . GLU A 1 90 ? -3.184 13.368 -6.741 1.00 94.62 90 GLU A CA 1
ATOM 703 C C . GLU A 1 90 ? -3.818 11.974 -6.598 1.00 94.62 90 GLU A C 1
ATOM 705 O O . GLU A 1 90 ? -4.777 11.793 -5.848 1.00 94.62 90 GLU A O 1
ATOM 710 N N . TYR A 1 91 ? -3.208 10.956 -7.211 1.00 93.94 91 TYR A N 1
ATOM 711 C CA . TYR A 1 91 ? -3.660 9.566 -7.129 1.00 93.94 91 TYR A CA 1
ATOM 712 C C . TYR A 1 91 ? -3.726 9.040 -5.691 1.00 93.94 91 TYR A C 1
ATOM 714 O O . TYR A 1 91 ? -4.691 8.373 -5.315 1.00 93.94 91 TYR A O 1
ATOM 722 N N . ARG A 1 92 ? -2.754 9.395 -4.841 1.00 90.00 92 ARG A N 1
ATOM 723 C CA . ARG A 1 92 ? -2.751 8.996 -3.428 1.00 90.00 92 ARG A CA 1
ATOM 724 C C . ARG A 1 92 ? -3.900 9.615 -2.621 1.00 90.00 92 ARG A C 1
ATOM 726 O O . ARG A 1 92 ? -4.394 8.962 -1.703 1.00 90.00 92 ARG A O 1
ATOM 733 N N . LYS A 1 93 ? -4.374 10.820 -2.970 1.00 90.31 93 LYS A N 1
ATOM 734 C CA . LYS A 1 93 ? -5.574 11.420 -2.352 1.00 90.31 93 LYS A CA 1
ATOM 735 C C . LYS A 1 93 ? -6.833 10.633 -2.709 1.00 90.31 93 LYS A C 1
ATOM 737 O O . LYS A 1 93 ? -7.612 10.310 -1.815 1.00 90.31 93 LYS A O 1
ATOM 742 N N . GLU A 1 94 ? -7.011 10.269 -3.979 1.00 94.25 94 GLU A N 1
ATOM 743 C CA . GLU A 1 94 ? -8.166 9.463 -4.398 1.00 94.25 94 GLU A CA 1
ATOM 744 C C . GLU A 1 94 ? -8.120 8.040 -3.816 1.00 94.25 94 GLU A C 1
ATOM 746 O O . GLU A 1 94 ? -9.150 7.513 -3.395 1.00 94.25 94 GLU A O 1
ATOM 751 N N . LEU A 1 95 ? -6.926 7.451 -3.674 1.00 91.38 95 LEU A N 1
ATOM 752 C CA . LEU A 1 95 ? -6.746 6.187 -2.958 1.00 91.38 95 LEU A CA 1
ATOM 753 C C . LEU A 1 95 ? -7.065 6.285 -1.456 1.00 91.38 95 LEU A C 1
ATOM 755 O O . LEU A 1 95 ? -7.666 5.347 -0.935 1.00 91.38 95 LEU A O 1
ATOM 759 N N . LYS A 1 96 ? -6.731 7.388 -0.758 1.00 88.19 96 LYS A N 1
ATOM 760 C CA . LYS A 1 96 ? -7.126 7.586 0.656 1.00 88.19 96 LYS A CA 1
ATOM 761 C C . LYS A 1 96 ? -8.655 7.605 0.788 1.00 88.19 96 LYS A C 1
ATOM 763 O O . LYS A 1 96 ? -9.198 6.806 1.545 1.00 88.19 96 LYS A O 1
ATOM 768 N N . LYS A 1 97 ? -9.354 8.385 -0.051 1.00 91.25 97 LYS A N 1
ATOM 769 C CA . LYS A 1 97 ? -10.832 8.410 -0.102 1.00 91.25 97 LYS A CA 1
ATOM 770 C C . LYS A 1 97 ? -11.442 7.034 -0.399 1.00 91.25 97 LYS A C 1
ATOM 772 O O . LYS A 1 97 ? -12.464 6.674 0.181 1.00 91.25 97 LYS A O 1
ATOM 777 N N . LEU A 1 98 ? -10.863 6.275 -1.335 1.00 92.44 98 LEU A N 1
ATOM 778 C CA . LEU A 1 98 ? -11.348 4.936 -1.683 1.00 92.44 98 LEU A CA 1
ATOM 779 C C . LEU A 1 98 ? -11.137 3.948 -0.527 1.00 92.44 98 LEU A C 1
ATOM 781 O O . LEU A 1 98 ? -12.040 3.172 -0.225 1.00 92.44 98 LEU A O 1
ATOM 785 N N . ALA A 1 99 ? -9.980 3.994 0.138 1.00 88.75 99 ALA A N 1
ATOM 786 C CA . ALA A 1 99 ? -9.693 3.159 1.300 1.00 88.75 99 ALA A CA 1
ATOM 787 C C . ALA A 1 99 ? -10.648 3.461 2.466 1.00 88.75 99 ALA A C 1
ATOM 789 O O . ALA A 1 99 ? -11.209 2.532 3.036 1.00 88.75 99 ALA A O 1
ATOM 790 N N . GLU A 1 100 ? -10.902 4.736 2.768 1.00 88.31 100 GLU A N 1
ATOM 791 C CA . GLU A 1 100 ? -11.839 5.156 3.819 1.00 88.31 100 GLU A CA 1
ATOM 792 C C . GLU A 1 100 ? -13.278 4.690 3.533 1.00 88.31 100 GLU A C 1
ATOM 794 O O . GLU A 1 100 ? -13.922 4.130 4.419 1.00 88.31 100 GLU A O 1
ATOM 799 N N . LYS A 1 101 ? -13.756 4.799 2.283 1.00 91.50 101 LYS A N 1
ATOM 800 C CA . LYS A 1 101 ? -15.050 4.220 1.864 1.00 91.50 101 LYS A CA 1
ATOM 801 C C . LYS A 1 101 ? -15.095 2.699 2.038 1.00 91.50 101 LYS A C 1
ATOM 803 O O . LYS A 1 101 ? -16.080 2.165 2.538 1.00 91.50 101 LYS A O 1
ATOM 808 N N . MET A 1 102 ? -14.037 1.997 1.627 1.00 90.25 102 MET A N 1
ATOM 809 C CA . MET A 1 102 ? -13.950 0.540 1.770 1.00 90.25 102 MET A CA 1
ATOM 810 C C . MET A 1 102 ? -13.888 0.101 3.237 1.00 90.25 102 MET A C 1
ATOM 812 O O . MET A 1 102 ? -14.392 -0.973 3.556 1.00 90.25 102 MET A O 1
ATOM 816 N N . LEU A 1 103 ? -13.311 0.915 4.126 1.00 88.62 103 LEU A N 1
ATOM 817 C CA . LEU A 1 103 ? -13.333 0.664 5.565 1.00 88.62 103 LEU A CA 1
ATOM 818 C C . LEU A 1 103 ? -14.731 0.829 6.162 1.00 88.62 103 LEU A C 1
ATOM 820 O O . LEU A 1 103 ? -15.135 -0.063 6.894 1.00 88.62 103 LEU A O 1
ATOM 824 N N . GLY A 1 104 ? -15.493 1.861 5.784 1.00 90.62 104 GLY A N 1
ATOM 825 C CA . GLY A 1 104 ? -16.894 2.004 6.212 1.00 90.62 104 GLY A CA 1
ATOM 826 C C . GLY A 1 104 ? -17.753 0.789 5.837 1.00 90.62 104 GLY A C 1
ATOM 827 O O . GLY A 1 104 ? -18.475 0.245 6.667 1.00 90.62 104 GLY A O 1
ATOM 828 N N . VAL A 1 105 ? -17.581 0.264 4.618 1.00 91.50 105 VAL A N 1
ATOM 829 C CA . VAL A 1 105 ? -18.238 -0.987 4.187 1.00 91.50 105 VAL A CA 1
ATOM 830 C C . VAL A 1 105 ? -17.746 -2.203 4.990 1.00 91.50 105 VAL A C 1
ATOM 832 O O . VAL A 1 105 ? -18.523 -3.109 5.282 1.00 91.50 105 VAL A O 1
ATOM 835 N N . MET A 1 106 ? -16.467 -2.255 5.383 1.00 88.88 106 MET A N 1
ATOM 836 C CA . MET A 1 106 ? -15.965 -3.318 6.267 1.00 88.88 106 MET A CA 1
ATOM 837 C C . MET A 1 106 ? -16.488 -3.191 7.703 1.00 88.88 106 MET A C 1
ATOM 839 O O . MET A 1 106 ? -16.706 -4.223 8.329 1.00 88.88 106 MET A O 1
ATOM 843 N N . GLU A 1 107 ? -16.687 -1.976 8.214 1.00 90.25 107 GLU A N 1
ATOM 844 C CA . GLU A 1 107 ? -17.278 -1.693 9.526 1.00 90.25 107 GLU A CA 1
ATOM 845 C C . GLU A 1 107 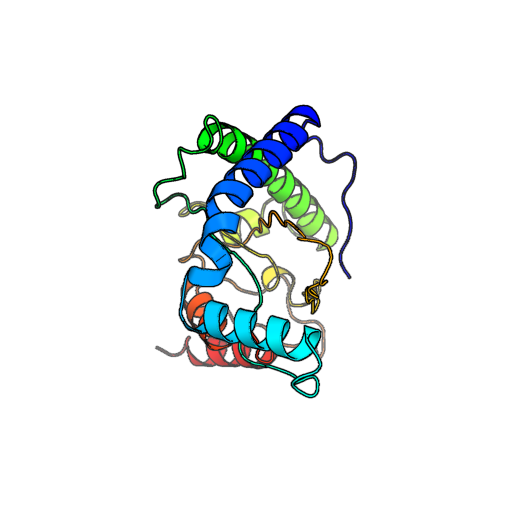? -18.744 -2.149 9.557 1.00 90.25 107 GLU A C 1
ATOM 847 O O . GLU A 1 107 ? -19.105 -2.961 10.410 1.00 90.25 107 GLU A O 1
ATOM 852 N N . GLU A 1 108 ? -19.542 -1.755 8.558 1.00 91.75 108 GLU A N 1
ATOM 853 C CA . GLU A 1 108 ? -20.933 -2.193 8.369 1.00 91.75 108 GLU A CA 1
ATOM 854 C C . GLU A 1 108 ? -21.044 -3.729 8.307 1.00 91.75 108 GLU A C 1
ATOM 856 O O . GLU A 1 108 ? -21.769 -4.339 9.096 1.00 91.75 108 GLU A O 1
ATOM 861 N N . LEU A 1 109 ? -20.256 -4.382 7.441 1.00 90.25 109 LEU A N 1
ATOM 862 C CA . LEU A 1 109 ? -20.236 -5.847 7.291 1.00 90.25 109 LEU A CA 1
ATOM 863 C C . LEU A 1 109 ? -19.731 -6.602 8.534 1.00 90.25 109 LEU A C 1
ATOM 865 O O . LEU A 1 109 ? -19.929 -7.815 8.642 1.00 90.25 109 LEU A O 1
ATOM 869 N N . LEU A 1 110 ? -19.047 -5.922 9.456 1.00 88.06 110 LEU A N 1
ATOM 870 C CA . LEU A 1 110 ? -18.576 -6.496 10.716 1.00 88.06 110 LEU A CA 1
ATOM 871 C C . LEU A 1 110 ? -19.518 -6.222 11.900 1.00 88.06 110 LEU A C 1
ATOM 873 O O . LEU A 1 110 ? -19.407 -6.934 12.903 1.00 88.06 110 LEU A O 1
ATOM 877 N N . GLY A 1 111 ? -20.443 -5.264 11.770 1.00 90.69 111 GLY A N 1
ATOM 878 C CA . GLY A 1 111 ? -21.312 -4.782 12.847 1.00 90.69 111 GLY A CA 1
ATOM 879 C C . GLY A 1 111 ? -20.635 -3.766 13.775 1.00 90.69 111 GLY A C 1
ATOM 880 O O . GLY A 1 111 ? -20.915 -3.761 14.972 1.00 90.69 111 GLY A O 1
ATOM 881 N N . LEU A 1 112 ? -19.707 -2.961 13.248 1.00 89.69 112 LEU A N 1
ATOM 882 C CA . LEU A 1 112 ? -18.964 -1.930 13.983 1.00 89.69 112 LEU A CA 1
ATOM 883 C C . LEU A 1 112 ? -19.597 -0.535 13.811 1.00 89.69 112 LEU A C 1
ATOM 885 O O . LEU A 1 112 ? -20.386 -0.299 12.900 1.00 89.69 112 LEU A O 1
ATOM 889 N N . GLU A 1 113 ? -19.227 0.399 14.689 1.00 92.06 113 GLU A N 1
ATOM 890 C CA . GLU A 1 113 ? -19.545 1.832 14.562 1.00 92.06 113 GLU A CA 1
ATOM 891 C C . GLU A 1 113 ? -18.792 2.465 13.368 1.00 92.06 113 GLU A C 1
ATOM 893 O O . GLU A 1 113 ? -17.668 2.045 13.073 1.00 92.06 113 GLU A O 1
ATOM 898 N N . ASP A 1 114 ? -19.356 3.502 12.723 1.00 90.44 114 ASP A N 1
ATOM 899 C CA . ASP A 1 114 ? -18.643 4.264 11.679 1.00 90.44 114 ASP A CA 1
ATOM 900 C C . ASP A 1 114 ? -17.298 4.775 12.195 1.00 90.44 114 ASP A C 1
ATOM 902 O O . ASP A 1 114 ? -17.180 5.386 13.264 1.00 90.44 114 ASP A O 1
ATOM 906 N N . GLY A 1 115 ? -16.265 4.532 11.399 1.00 88.56 115 GLY A N 1
ATOM 907 C CA . GLY A 1 115 ? -14.921 4.959 11.701 1.00 88.56 115 GLY A CA 1
ATOM 908 C C . GLY A 1 115 ? -14.294 4.249 12.889 1.00 88.56 115 GLY A C 1
ATOM 909 O O . GLY A 1 115 ? -13.268 4.729 13.356 1.00 88.56 115 GLY A O 1
ATOM 910 N N . HIS A 1 116 ? -14.839 3.143 13.397 1.00 89.56 116 HIS A N 1
ATOM 911 C CA . HIS A 1 116 ? -14.175 2.350 14.433 1.00 89.56 116 HIS A CA 1
ATOM 912 C C . HIS A 1 116 ? -12.761 1.909 14.003 1.00 89.56 116 HIS A C 1
ATOM 914 O O . HIS A 1 116 ? -11.797 2.071 14.752 1.00 89.56 116 HIS A O 1
ATOM 920 N N . ILE A 1 117 ? -12.605 1.414 12.770 1.00 87.81 117 ILE A N 1
ATOM 921 C CA . ILE A 1 117 ? -11.305 1.061 12.188 1.00 87.81 117 ILE A CA 1
ATOM 922 C C . ILE A 1 117 ? -10.465 2.321 11.964 1.00 87.81 117 ILE A C 1
ATOM 924 O O . ILE A 1 117 ? -9.268 2.308 12.240 1.00 87.81 117 ILE A O 1
ATOM 928 N N . ARG A 1 118 ? -11.081 3.424 11.518 1.00 85.56 118 ARG A N 1
ATOM 929 C CA . ARG A 1 118 ? -10.407 4.725 11.348 1.00 85.56 118 ARG A CA 1
ATOM 930 C C . ARG A 1 118 ? -9.794 5.215 12.671 1.00 85.56 118 ARG A C 1
ATOM 932 O O . ARG A 1 118 ? -8.593 5.455 12.701 1.00 85.56 118 ARG A O 1
ATOM 939 N N . LYS A 1 119 ? -10.577 5.261 13.754 1.00 88.81 119 LYS A N 1
ATOM 940 C CA . LYS A 1 119 ? -10.163 5.610 15.128 1.00 88.81 119 LYS A CA 1
ATOM 941 C C . LYS A 1 119 ? -9.019 4.716 15.617 1.00 88.81 119 LYS A C 1
ATOM 943 O O . LYS A 1 119 ? -7.971 5.221 16.013 1.00 88.81 119 LYS A O 1
ATOM 948 N N . ALA A 1 120 ? -9.170 3.393 15.505 1.00 87.31 120 ALA A N 1
ATOM 949 C CA . ALA A 1 120 ? -8.129 2.433 15.882 1.00 87.31 120 ALA A CA 1
ATOM 950 C C . ALA A 1 120 ? -6.845 2.582 15.041 1.00 87.31 120 ALA A C 1
ATOM 952 O O . ALA A 1 120 ? -5.748 2.284 15.510 1.00 87.31 120 ALA A O 1
ATOM 953 N N . PHE A 1 121 ? -6.954 3.058 13.798 1.00 87.62 121 PHE A N 1
ATOM 954 C CA . PHE A 1 121 ? -5.804 3.306 12.930 1.00 87.62 121 PHE A CA 1
ATOM 955 C C . PHE A 1 121 ? -5.071 4.618 13.261 1.00 87.62 121 PHE A C 1
ATOM 957 O O . PHE A 1 121 ? -3.864 4.711 13.034 1.00 87.62 121 PHE A O 1
ATOM 964 N N . THR A 1 122 ? -5.768 5.611 13.812 1.00 86.00 122 THR A N 1
ATOM 965 C CA . THR A 1 122 ? -5.218 6.938 14.136 1.00 86.00 122 THR A CA 1
ATOM 966 C C . THR A 1 122 ? -4.931 7.150 15.624 1.00 86.00 122 THR A C 1
ATOM 968 O O . THR A 1 122 ? -4.553 8.256 15.996 1.00 86.00 122 THR A O 1
ATOM 971 N N . ASN A 1 123 ? -5.129 6.133 16.475 1.00 84.19 123 ASN A N 1
ATOM 972 C CA . ASN A 1 123 ? -5.149 6.264 17.942 1.00 84.19 123 ASN A CA 1
ATOM 973 C C . ASN A 1 123 ? -6.105 7.402 18.368 1.00 84.19 123 ASN A C 1
ATOM 975 O O . ASN A 1 123 ? -5.693 8.446 18.863 1.00 84.19 123 ASN A O 1
ATOM 979 N N . ASP A 1 124 ? -7.377 7.254 17.982 1.00 85.44 124 ASP A N 1
ATOM 980 C CA . ASP A 1 124 ? -8.476 8.233 18.105 1.00 85.44 124 ASP A CA 1
ATOM 981 C C . ASP A 1 124 ? -8.251 9.612 17.442 1.00 85.44 124 ASP A C 1
ATOM 983 O O . ASP A 1 124 ? -9.124 10.478 17.488 1.00 85.44 124 ASP A O 1
ATOM 987 N N . GLY A 1 125 ? -7.140 9.796 16.719 1.00 81.06 125 GLY A N 1
ATOM 988 C CA . GLY A 1 125 ? -6.832 11.009 15.947 1.00 81.06 125 GLY A CA 1
ATOM 989 C C . GLY A 1 125 ? -5.452 11.606 16.232 1.00 81.06 125 GLY A C 1
ATOM 990 O O . GLY A 1 125 ? -5.084 12.594 15.605 1.00 81.06 125 GLY A O 1
ATOM 991 N N . GLU A 1 126 ? -4.686 11.011 17.147 1.00 81.94 126 GLU A N 1
ATOM 992 C CA . GLU A 1 126 ? -3.324 11.422 17.506 1.00 81.94 126 GLU A CA 1
ATOM 993 C C . GLU A 1 126 ? -2.319 11.300 16.338 1.00 81.94 126 GLU A C 1
ATOM 995 O O . GLU A 1 126 ? -1.361 12.071 16.260 1.00 81.94 126 GLU A O 1
ATOM 1000 N N . PHE A 1 127 ? -2.540 10.365 15.401 1.00 83.06 127 PHE A N 1
ATOM 1001 C CA . PHE A 1 127 ? -1.605 10.053 14.311 1.00 83.06 127 PHE A CA 1
ATOM 1002 C C . PHE A 1 127 ? -2.285 9.833 12.945 1.00 83.06 127 PHE A C 1
ATOM 1004 O O . PHE A 1 127 ? -3.385 9.293 12.863 1.00 83.06 127 PHE A O 1
ATOM 1011 N N . GLU A 1 128 ? -1.591 10.146 11.843 1.00 75.69 128 GLU A N 1
ATOM 1012 C CA . GLU A 1 128 ? -2.030 9.798 10.475 1.00 75.69 128 GLU A CA 1
ATOM 1013 C C . GLU A 1 128 ? -1.805 8.293 10.148 1.00 75.69 128 GLU A C 1
ATOM 1015 O O . GLU A 1 128 ? -0.771 7.732 10.526 1.00 75.69 128 GLU A O 1
ATOM 1020 N N . PRO A 1 129 ? -2.728 7.615 9.430 1.00 68.06 129 PRO A N 1
ATOM 1021 C CA . PRO A 1 129 ? -2.728 6.152 9.259 1.00 68.06 129 PRO A CA 1
ATOM 1022 C C . PRO A 1 129 ? -1.874 5.633 8.074 1.00 68.06 129 PRO A C 1
ATOM 1024 O O . PRO A 1 129 ? -1.854 6.239 6.999 1.00 68.06 129 PRO A O 1
ATOM 1027 N N . PHE A 1 130 ? -1.215 4.464 8.218 1.00 66.00 130 PHE A N 1
ATOM 1028 C CA . PHE A 1 130 ? -0.317 3.883 7.198 1.00 66.00 130 PHE A CA 1
ATOM 1029 C C . PHE A 1 130 ? -0.195 2.320 7.147 1.00 66.00 130 PHE A C 1
ATOM 1031 O O . PHE A 1 130 ? 0.602 1.718 7.860 1.00 66.00 130 PHE A O 1
ATOM 1038 N N . TYR A 1 131 ? -0.864 1.640 6.190 1.00 55.94 131 TYR A N 1
ATOM 1039 C CA . TYR A 1 131 ? -0.262 0.628 5.282 1.00 55.94 131 TYR A CA 1
ATOM 1040 C C . TYR A 1 131 ? -0.816 -0.882 5.042 1.00 55.94 131 TYR A C 1
ATOM 1042 O O . TYR A 1 131 ? -0.065 -1.658 4.461 1.00 55.94 131 TYR A O 1
ATOM 1050 N N . GLY A 1 132 ? -1.976 -1.415 5.542 1.00 50.53 132 GLY A N 1
ATOM 1051 C CA . GLY A 1 132 ? -2.565 -2.822 5.520 1.00 50.53 132 GLY A CA 1
ATOM 1052 C C . GLY A 1 132 ? -3.578 -3.257 6.683 1.00 50.53 132 GLY A C 1
ATOM 1053 O O . GLY A 1 132 ? -3.590 -2.665 7.747 1.00 50.53 132 GLY A O 1
ATOM 1054 N N . THR A 1 133 ? -4.472 -4.281 6.564 1.00 54.84 133 THR A N 1
ATOM 1055 C CA . THR A 1 133 ? -5.764 -4.339 7.372 1.00 54.84 133 THR A CA 1
ATOM 1056 C C . THR A 1 133 ? -6.050 -5.459 8.434 1.00 54.84 133 THR A C 1
ATOM 1058 O O . THR A 1 133 ? -6.981 -5.312 9.221 1.00 54.84 133 THR A O 1
ATOM 1061 N N . LYS A 1 134 ? -5.347 -6.608 8.495 1.00 63.06 134 LYS A N 1
ATOM 1062 C CA . LYS A 1 134 ? -5.887 -7.895 9.061 1.00 63.06 134 LYS A CA 1
ATOM 1063 C C . LYS A 1 134 ? -6.562 -7.871 10.463 1.00 63.06 134 LYS A C 1
ATOM 1065 O O . LYS A 1 134 ? -7.617 -8.489 10.623 1.00 63.06 134 LYS A O 1
ATOM 1070 N N . VAL A 1 135 ? -5.919 -7.303 11.490 1.00 63.94 135 VAL A N 1
ATOM 1071 C CA . VAL A 1 135 ? -6.120 -7.734 12.899 1.00 63.94 135 VAL A CA 1
ATOM 1072 C C . VAL A 1 135 ? -7.453 -7.313 13.518 1.00 63.94 135 VAL A C 1
ATOM 1074 O O . VAL A 1 135 ? -8.073 -8.140 14.180 1.00 63.94 135 VAL A O 1
ATOM 1077 N N . LEU A 1 136 ? -7.948 -6.102 13.241 1.00 68.25 136 LEU A N 1
ATOM 1078 C CA . LEU A 1 136 ? -9.199 -5.604 13.840 1.00 68.25 136 LEU A CA 1
ATOM 1079 C C . LEU A 1 136 ? -10.402 -6.520 13.566 1.00 68.25 136 LEU A C 1
ATOM 1081 O O . LEU A 1 136 ? -11.269 -6.676 14.418 1.00 68.25 136 LEU A O 1
ATOM 1085 N N . SER A 1 137 ? -10.416 -7.194 12.409 1.00 69.12 137 SER A N 1
ATOM 1086 C CA . SER A 1 137 ? -11.459 -8.159 12.027 1.00 69.12 137 SER A CA 1
ATOM 1087 C C . SER A 1 137 ? -11.481 -9.451 12.863 1.00 69.12 137 SER A C 1
ATOM 1089 O O . SER A 1 137 ? -12.280 -10.340 12.575 1.00 69.12 137 SER A O 1
ATOM 1091 N N . ASN A 1 138 ? -10.564 -9.600 13.825 1.00 76.25 138 ASN A N 1
ATOM 1092 C CA . ASN A 1 138 ? -10.283 -10.816 14.589 1.00 76.25 138 ASN A CA 1
ATOM 1093 C C . ASN A 1 138 ? -10.235 -12.083 13.713 1.00 76.25 138 ASN A C 1
ATOM 1095 O O . ASN A 1 138 ? -10.961 -13.059 13.899 1.00 76.25 138 ASN A O 1
ATOM 1099 N N . GLY A 1 139 ? -9.452 -12.010 12.634 1.00 71.81 139 GLY A N 1
ATOM 1100 C CA . GLY A 1 139 ? -9.290 -13.110 11.686 1.00 71.81 139 GLY A CA 1
ATOM 1101 C C . GLY A 1 139 ? -10.490 -13.397 10.770 1.00 71.81 139 GLY A C 1
ATOM 1102 O O . GLY A 1 139 ? -10.353 -14.273 9.912 1.00 71.81 139 GLY A O 1
ATOM 1103 N N . ARG A 1 140 ? -11.618 -12.668 10.864 1.00 74.50 140 ARG A N 1
ATOM 1104 C CA . ARG A 1 140 ? -12.745 -12.784 9.911 1.00 74.50 140 ARG A CA 1
ATOM 1105 C C . ARG A 1 140 ? -12.291 -12.473 8.478 1.00 74.50 140 ARG A C 1
ATOM 1107 O O . ARG A 1 140 ? -12.592 -13.238 7.563 1.00 74.50 140 ARG A O 1
ATOM 1114 N N . TYR A 1 141 ? -11.479 -11.429 8.282 1.00 73.56 141 TYR A N 1
ATOM 1115 C CA . TYR A 1 141 ? -10.851 -11.123 6.991 1.00 73.56 141 TYR A CA 1
ATOM 1116 C C . TYR A 1 141 ? -9.417 -11.679 6.919 1.00 73.56 141 TYR A C 1
ATOM 1118 O O . TYR A 1 141 ? -8.432 -11.037 7.291 1.00 73.56 141 TYR A O 1
ATOM 1126 N N . LYS A 1 142 ? -9.285 -12.914 6.415 1.00 69.88 142 LYS A N 1
ATOM 1127 C CA . LYS A 1 142 ? -7.996 -13.622 6.294 1.00 69.88 142 LYS A CA 1
ATOM 1128 C C . LYS A 1 142 ? -7.178 -13.124 5.095 1.00 69.88 142 LYS A C 1
ATOM 1130 O O . LYS A 1 142 ? -7.595 -13.271 3.946 1.00 69.88 142 LYS A O 1
ATOM 1135 N N . SER A 1 143 ? -5.974 -12.596 5.345 1.00 71.94 143 SER A N 1
ATOM 1136 C CA . SER A 1 143 ? -5.072 -12.148 4.273 1.00 71.94 143 SER A CA 1
ATOM 1137 C C . SER A 1 143 ? -4.548 -13.334 3.453 1.00 71.94 143 SER A C 1
ATOM 1139 O O . SER A 1 143 ? -3.908 -14.247 3.980 1.00 71.94 143 SER A O 1
ATOM 1141 N N . ALA A 1 144 ? -4.800 -13.324 2.144 1.00 74.75 144 ALA A N 1
ATOM 1142 C CA . ALA A 1 144 ? -4.385 -14.402 1.250 1.00 74.75 144 ALA A CA 1
ATOM 1143 C C . ALA A 1 144 ? -2.852 -14.496 1.111 1.00 74.75 144 ALA A C 1
ATOM 1145 O O . ALA A 1 144 ? -2.124 -13.511 1.275 1.00 74.75 144 ALA A O 1
ATOM 1146 N N . TRP A 1 145 ? -2.358 -15.690 0.792 1.00 75.25 145 TRP A N 1
ATOM 1147 C CA . TRP A 1 145 ? -1.032 -15.854 0.196 1.00 75.25 145 TRP A CA 1
ATOM 1148 C C . TRP A 1 145 ? -1.095 -15.488 -1.289 1.00 75.25 145 TRP A C 1
ATOM 1150 O O . TRP A 1 145 ? -2.078 -15.790 -1.962 1.00 75.25 145 TRP A O 1
ATOM 1160 N N . HIS A 1 146 ? -0.062 -14.814 -1.781 1.00 82.81 146 HIS A N 1
ATOM 1161 C CA . HIS A 1 146 ? 0.073 -14.397 -3.172 1.00 82.81 146 HIS A CA 1
ATOM 1162 C C . HIS A 1 146 ? 1.558 -14.362 -3.546 1.00 82.81 146 HIS A C 1
ATOM 1164 O O . HIS A 1 146 ? 2.410 -14.159 -2.684 1.00 82.81 146 HIS A O 1
ATOM 1170 N N . ARG A 1 147 ? 1.859 -14.582 -4.828 1.00 83.81 147 ARG A N 1
ATOM 1171 C CA . ARG A 1 147 ? 3.198 -14.462 -5.418 1.00 83.81 147 ARG A CA 1
ATOM 1172 C C . ARG A 1 147 ? 3.074 -13.893 -6.827 1.00 83.81 147 ARG A C 1
ATOM 1174 O O . ARG A 1 147 ? 2.050 -14.105 -7.475 1.00 83.81 147 ARG A O 1
ATOM 1181 N N . ILE A 1 148 ? 4.118 -13.228 -7.299 1.00 84.19 148 ILE A N 1
ATOM 1182 C CA . ILE A 1 148 ? 4.286 -12.873 -8.710 1.00 84.19 148 ILE A CA 1
ATOM 1183 C C . ILE A 1 148 ? 5.220 -13.921 -9.332 1.00 84.19 148 ILE A C 1
ATOM 1185 O O . ILE A 1 148 ? 6.067 -14.484 -8.642 1.00 84.19 148 ILE A O 1
ATOM 1189 N N . LEU A 1 149 ? 5.030 -14.228 -10.614 1.00 84.44 149 LEU A N 1
ATOM 1190 C CA . LEU A 1 149 ? 5.958 -15.036 -11.404 1.00 84.44 149 LEU A CA 1
ATOM 1191 C C . LEU A 1 149 ? 6.554 -14.139 -12.489 1.00 84.44 149 LEU A C 1
ATOM 1193 O O . LEU A 1 149 ? 5.816 -13.388 -13.128 1.00 84.44 149 LEU A O 1
ATOM 1197 N N . ALA A 1 150 ? 7.871 -14.210 -12.675 1.00 82.44 150 ALA A N 1
ATOM 1198 C CA . ALA A 1 150 ? 8.547 -13.546 -13.783 1.00 82.44 150 ALA A CA 1
ATOM 1199 C C . ALA A 1 150 ? 8.289 -14.297 -15.103 1.00 82.44 150 ALA A C 1
ATOM 1201 O O . ALA A 1 150 ? 8.056 -15.507 -15.110 1.00 82.44 150 ALA A O 1
ATOM 1202 N N . THR A 1 151 ? 8.356 -13.573 -16.219 1.00 82.75 151 THR A N 1
ATOM 1203 C CA . THR A 1 151 ? 8.248 -14.106 -17.586 1.00 82.75 151 THR A CA 1
ATOM 1204 C C . THR A 1 151 ? 9.427 -13.603 -18.404 1.00 82.75 151 THR A C 1
ATOM 1206 O O . THR A 1 151 ? 9.798 -12.445 -18.235 1.00 82.75 151 THR A O 1
ATOM 1209 N N . ARG A 1 152 ? 9.989 -14.427 -19.298 1.00 77.31 152 ARG A N 1
ATOM 1210 C CA . ARG A 1 152 ? 11.149 -14.033 -20.119 1.00 77.31 152 ARG A CA 1
ATOM 1211 C C . ARG A 1 152 ? 10.826 -12.870 -21.068 1.00 77.31 152 ARG A C 1
ATOM 1213 O O . ARG A 1 152 ? 11.654 -11.989 -21.252 1.00 77.31 152 ARG A O 1
ATOM 1220 N N . ASP A 1 153 ? 9.607 -12.841 -21.604 1.00 79.44 153 ASP A N 1
ATOM 1221 C CA . ASP A 1 153 ? 9.232 -11.977 -22.734 1.00 79.44 153 ASP A CA 1
ATOM 1222 C C . ASP A 1 153 ? 8.407 -10.733 -22.337 1.00 79.44 153 ASP A C 1
ATOM 1224 O O . ASP A 1 153 ? 7.921 -10.008 -23.206 1.00 79.44 153 ASP A O 1
ATOM 1228 N N . SER A 1 154 ? 8.182 -10.480 -21.036 1.00 77.81 154 SER A N 1
ATOM 1229 C CA . SER A 1 154 ? 7.379 -9.328 -20.591 1.00 77.81 154 SER A CA 1
ATOM 1230 C C . SER A 1 154 ? 7.710 -8.817 -19.182 1.00 77.81 154 SER A C 1
ATOM 1232 O O . SER A 1 154 ? 7.871 -9.598 -18.243 1.00 77.81 154 SER A O 1
ATOM 1234 N N . ASN A 1 155 ? 7.718 -7.487 -19.020 1.00 81.19 155 ASN A N 1
ATOM 1235 C CA . ASN A 1 155 ? 7.954 -6.811 -17.739 1.00 81.19 155 ASN A CA 1
ATOM 1236 C C . ASN A 1 155 ? 6.624 -6.363 -17.105 1.00 81.19 155 ASN A C 1
ATOM 1238 O O . ASN A 1 155 ? 6.020 -5.364 -17.510 1.00 81.19 155 ASN A O 1
ATOM 1242 N N . ARG A 1 156 ? 6.161 -7.090 -16.078 1.00 84.25 156 ARG A N 1
ATOM 1243 C CA . ARG A 1 156 ? 4.932 -6.765 -15.334 1.00 84.25 156 ARG A CA 1
ATOM 1244 C C . ARG A 1 156 ? 5.160 -5.603 -14.359 1.00 84.25 156 ARG A C 1
ATOM 1246 O O . ARG A 1 156 ? 5.684 -5.799 -13.266 1.00 84.25 156 ARG A O 1
ATOM 1253 N N . ARG A 1 157 ? 4.649 -4.415 -14.692 1.00 82.75 157 ARG A N 1
ATOM 1254 C CA . ARG A 1 157 ? 4.595 -3.269 -13.761 1.00 82.75 157 ARG A CA 1
ATOM 1255 C C . ARG A 1 157 ? 3.472 -3.443 -12.730 1.00 82.75 157 ARG A C 1
ATOM 1257 O O . ARG A 1 157 ? 2.444 -4.059 -13.010 1.00 82.75 157 ARG A O 1
ATOM 1264 N N . SER A 1 158 ? 3.666 -2.902 -11.528 1.00 87.19 158 SER A N 1
ATOM 1265 C CA . SER A 1 158 ? 2.720 -3.005 -10.412 1.00 87.19 158 SER A CA 1
ATOM 1266 C C . SER A 1 158 ? 2.791 -1.741 -9.563 1.00 87.19 158 SER A C 1
ATOM 1268 O O . SER A 1 158 ? 3.877 -1.355 -9.149 1.00 87.19 158 SER A O 1
ATOM 1270 N N . ILE A 1 159 ? 1.648 -1.121 -9.271 1.00 87.19 159 ILE A N 1
ATOM 1271 C CA . ILE A 1 159 ? 1.558 0.011 -8.342 1.00 87.19 159 ILE A CA 1
ATOM 1272 C C . ILE A 1 159 ? 0.738 -0.479 -7.154 1.00 87.19 159 ILE A C 1
ATOM 1274 O O . ILE A 1 159 ? -0.459 -0.726 -7.289 1.00 87.19 159 ILE A O 1
ATOM 1278 N N . ALA A 1 160 ? 1.400 -0.700 -6.021 1.00 86.31 160 ALA A N 1
ATOM 1279 C CA . ALA A 1 160 ? 0.767 -1.192 -4.805 1.00 86.31 160 ALA A CA 1
ATOM 1280 C C . ALA A 1 160 ? 0.617 -0.056 -3.789 1.00 86.31 160 ALA A C 1
ATOM 1282 O O . ALA A 1 160 ? 1.556 0.683 -3.501 1.00 86.31 160 ALA A O 1
ATOM 1283 N N . SER A 1 161 ? -0.579 0.069 -3.231 1.00 85.12 161 SER A N 1
ATOM 1284 C CA . SER A 1 161 ? -0.881 0.909 -2.076 1.00 85.12 161 SER A CA 1
ATOM 1285 C C . SER A 1 161 ? -1.763 0.094 -1.138 1.00 85.12 161 SER A C 1
ATOM 1287 O O . SER A 1 161 ? -2.489 -0.797 -1.580 1.00 85.12 161 SER A O 1
ATOM 1289 N N . PHE A 1 162 ? -1.656 0.351 0.157 1.00 83.88 162 PHE A N 1
ATOM 1290 C CA . PHE A 1 162 ? -2.241 -0.473 1.215 1.00 83.88 162 PHE A CA 1
ATOM 1291 C C . PHE A 1 162 ? -2.883 0.478 2.276 1.00 83.88 162 PHE A C 1
ATOM 1293 O O . PHE A 1 162 ? -2.851 1.686 2.059 1.00 83.88 162 PHE A O 1
ATOM 1300 N N . TYR A 1 163 ? -3.492 0.014 3.389 1.00 81.81 163 TYR A N 1
ATOM 1301 C CA . TYR A 1 163 ? -4.081 0.899 4.440 1.00 81.81 163 TYR A CA 1
ATOM 1302 C C . TYR A 1 163 ? -4.199 0.239 5.858 1.00 81.81 163 TYR A C 1
ATOM 1304 O O . TYR A 1 163 ? -4.963 -0.713 5.993 1.00 81.81 163 TYR A O 1
ATOM 1312 N N . ASN A 1 164 ? -3.359 0.651 6.849 1.00 84.06 164 ASN A N 1
ATOM 1313 C CA . ASN A 1 164 ? -3.083 0.131 8.239 1.00 84.06 164 ASN A CA 1
ATOM 1314 C C . ASN A 1 164 ? -3.151 1.346 9.208 1.00 84.06 164 ASN A C 1
ATOM 1316 O O . ASN A 1 164 ? -3.242 2.479 8.730 1.00 84.06 164 ASN A O 1
ATOM 1320 N N . PRO A 1 165 ? -2.992 1.142 10.533 1.00 87.12 165 PRO A N 1
ATOM 1321 C CA . PRO A 1 165 ? -2.694 2.184 11.509 1.00 87.12 165 PRO A CA 1
ATOM 1322 C C . PRO A 1 165 ? -1.392 2.962 11.309 1.00 87.12 165 PRO A C 1
ATOM 1324 O O . PRO A 1 165 ? -0.521 2.590 10.524 1.00 87.12 165 PRO A O 1
ATOM 1327 N N . ALA A 1 166 ? -1.242 4.021 12.099 1.00 87.38 166 ALA A N 1
ATOM 1328 C CA . ALA A 1 166 ? 0.032 4.664 12.393 1.00 87.38 166 ALA A CA 1
ATOM 1329 C C . ALA A 1 166 ? 0.993 3.731 13.157 1.00 87.38 166 ALA A C 1
ATOM 1331 O O . ALA A 1 166 ? 0.567 2.805 13.844 1.00 87.38 166 ALA A O 1
ATOM 1332 N N . ARG A 1 167 ? 2.304 4.015 13.122 1.00 86.44 167 ARG A N 1
ATOM 1333 C CA . ARG A 1 167 ? 3.329 3.215 13.832 1.00 86.44 167 ARG A CA 1
ATOM 1334 C C . ARG A 1 167 ? 3.130 3.126 15.352 1.00 86.44 167 ARG A C 1
ATOM 1336 O O . ARG A 1 167 ? 3.560 2.138 15.933 1.00 86.44 167 ARG A O 1
ATOM 1343 N N . LEU A 1 168 ? 2.516 4.128 15.979 1.00 89.25 168 LEU A N 1
ATOM 1344 C CA . LEU A 1 168 ? 2.316 4.188 17.435 1.00 89.25 168 LEU A CA 1
ATOM 1345 C C . LEU A 1 168 ? 0.905 3.771 17.884 1.00 89.25 168 LEU A C 1
ATOM 1347 O O . LEU A 1 168 ? 0.639 3.712 19.079 1.00 89.25 168 LEU A O 1
ATOM 1351 N N . ALA A 1 169 ? 0.007 3.452 16.950 1.00 88.00 169 ALA A N 1
ATOM 1352 C CA . ALA A 1 169 ? -1.345 3.024 17.286 1.00 88.00 169 ALA A CA 1
ATOM 1353 C C . ALA A 1 169 ? -1.354 1.616 17.913 1.00 88.00 169 ALA A C 1
ATOM 1355 O O . ALA A 1 169 ? -0.649 0.709 17.450 1.00 88.00 169 ALA A O 1
ATOM 1356 N N . THR A 1 170 ? -2.183 1.440 18.945 1.00 89.81 170 THR A N 1
ATOM 1357 C CA . THR A 1 170 ? -2.374 0.161 19.649 1.00 89.81 170 THR A CA 1
ATOM 1358 C C . THR A 1 170 ? -3.521 -0.627 19.029 1.00 89.81 170 THR A C 1
ATOM 1360 O O . THR A 1 170 ? -4.641 -0.136 18.927 1.00 89.81 170 THR A O 1
ATOM 1363 N N . ILE A 1 171 ? -3.243 -1.863 18.615 1.00 89.12 171 ILE A N 1
ATOM 1364 C CA . ILE A 1 171 ? -4.118 -2.675 17.769 1.00 89.12 171 ILE A CA 1
ATOM 1365 C C . ILE A 1 171 ? -4.553 -3.922 18.510 1.00 89.12 171 ILE A C 1
ATOM 1367 O O . ILE A 1 171 ? -3.738 -4.794 18.796 1.00 89.12 171 ILE A O 1
ATOM 1371 N N . ALA A 1 172 ? -5.856 -4.006 18.757 1.00 86.75 172 ALA A N 1
ATOM 1372 C CA . ALA A 1 172 ? -6.529 -5.112 19.421 1.00 86.75 172 ALA A CA 1
ATOM 1373 C C . ALA A 1 172 ? -7.696 -5.635 18.554 1.00 86.75 172 ALA A C 1
ATOM 1375 O O . ALA A 1 172 ? -8.103 -4.972 17.595 1.00 86.75 172 ALA A O 1
ATOM 1376 N N . PRO A 1 173 ? -8.267 -6.809 18.862 1.00 87.12 173 PRO A N 1
ATOM 1377 C CA . PRO A 1 173 ? -9.499 -7.270 18.229 1.00 87.12 173 PRO A CA 1
ATOM 1378 C C . PRO A 1 173 ? -10.672 -6.319 18.507 1.00 87.12 173 PRO A C 1
ATOM 1380 O O . PRO A 1 173 ? -11.023 -6.091 19.662 1.00 87.12 173 PRO A O 1
ATOM 1383 N N . ALA A 1 174 ? -11.340 -5.827 17.459 1.00 84.50 174 ALA A N 1
ATOM 1384 C CA . ALA A 1 174 ? -12.575 -5.042 17.601 1.00 84.50 174 ALA A CA 1
ATOM 1385 C C . ALA A 1 174 ? -13.784 -5.906 18.015 1.00 84.50 174 ALA A C 1
ATOM 1387 O O . ALA A 1 174 ? -14.832 -5.401 18.411 1.00 84.50 174 ALA A O 1
ATOM 1388 N N . ILE A 1 175 ? -13.654 -7.226 17.867 1.00 81.00 175 ILE A N 1
ATOM 1389 C CA . ILE A 1 175 ? -14.703 -8.225 18.063 1.00 81.00 175 ILE A CA 1
ATOM 1390 C C . ILE A 1 175 ? -14.084 -9.380 18.861 1.00 81.00 175 ILE A C 1
ATOM 1392 O O . ILE A 1 175 ? -13.014 -9.851 18.462 1.00 81.00 175 ILE A O 1
ATOM 1396 N N . PRO A 1 176 ? -14.729 -9.882 19.932 1.00 74.25 176 PRO A N 1
ATOM 1397 C CA . PRO A 1 176 ? -14.269 -11.068 20.653 1.00 74.25 176 PRO A CA 1
ATOM 1398 C C . PRO A 1 176 ? -14.056 -12.280 19.737 1.00 74.25 176 PRO A C 1
ATOM 1400 O O . PRO A 1 176 ? -14.702 -12.409 18.692 1.00 74.25 176 PRO A O 1
ATOM 1403 N N . ALA A 1 177 ? -13.160 -13.185 20.135 1.00 71.75 177 ALA A N 1
ATOM 1404 C CA . ALA A 1 177 ? -12.944 -14.425 19.400 1.00 71.75 177 ALA A CA 1
ATOM 1405 C C . ALA A 1 177 ? -14.249 -15.238 19.319 1.00 71.75 177 ALA A C 1
ATOM 1407 O O . ALA A 1 177 ? -15.012 -15.332 20.284 1.00 71.75 177 ALA A O 1
ATOM 1408 N N . ALA A 1 178 ? -14.505 -15.852 18.161 1.00 68.06 178 ALA A N 1
ATOM 1409 C CA . ALA A 1 178 ? -15.530 -16.888 18.070 1.00 68.06 178 ALA A CA 1
ATOM 1410 C C . ALA A 1 178 ? -15.142 -18.074 18.972 1.00 68.06 178 ALA A C 1
ATOM 1412 O O . ALA A 1 178 ? -13.959 -18.286 19.239 1.00 68.06 178 ALA A O 1
ATOM 1413 N N . ALA A 1 179 ? -16.112 -18.875 19.420 1.00 57.56 179 ALA A N 1
ATOM 1414 C CA . ALA A 1 179 ? -15.827 -20.047 20.248 1.00 57.56 179 ALA A CA 1
ATOM 1415 C C . ALA A 1 179 ? -14.860 -21.009 19.522 1.00 57.56 179 ALA A C 1
ATOM 1417 O O . ALA A 1 179 ? -15.217 -21.594 18.500 1.00 57.56 179 ALA A O 1
ATOM 1418 N N . GLY A 1 180 ? -13.632 -21.143 20.038 1.00 58.06 180 GLY A N 1
ATOM 1419 C CA . GLY A 1 180 ? -12.554 -21.924 19.415 1.00 58.06 180 GLY A CA 1
ATOM 1420 C C . GLY A 1 180 ? -11.753 -21.207 18.313 1.00 58.06 180 GLY A C 1
ATOM 1421 O O . GLY A 1 180 ? -11.043 -21.875 17.566 1.00 58.06 180 GLY A O 1
ATOM 1422 N N . GLY A 1 181 ? -11.870 -19.882 18.174 1.00 61.09 181 GLY A N 1
ATOM 1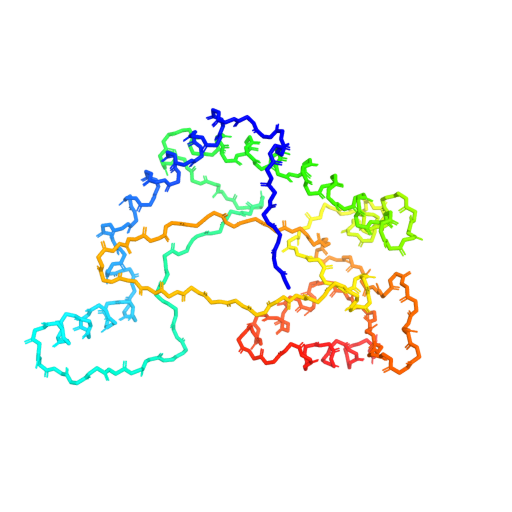423 C CA . GLY A 1 181 ? -11.018 -19.070 17.297 1.00 61.09 181 GLY A CA 1
ATOM 1424 C C . GLY A 1 181 ? -9.683 -18.676 17.942 1.00 61.09 181 GLY A C 1
ATOM 1425 O O . GLY A 1 181 ? -9.558 -18.685 19.165 1.00 61.09 181 GLY A O 1
ATOM 1426 N N . ASP A 1 182 ? -8.700 -18.303 17.114 1.00 64.75 182 ASP A N 1
ATOM 1427 C CA . ASP A 1 182 ? -7.423 -17.752 17.587 1.00 64.75 182 ASP A CA 1
ATOM 1428 C C . ASP A 1 182 ? -7.666 -16.432 18.342 1.00 64.75 182 ASP A C 1
ATOM 1430 O O . ASP A 1 182 ? -8.330 -15.539 17.809 1.00 64.75 182 ASP A O 1
ATOM 1434 N N . ASP A 1 183 ? -7.094 -16.275 19.536 1.00 72.69 183 ASP A N 1
ATOM 1435 C CA . ASP A 1 183 ? -7.108 -14.994 20.247 1.00 72.69 183 ASP A CA 1
ATOM 1436 C C . ASP A 1 183 ? -5.939 -14.120 19.764 1.00 72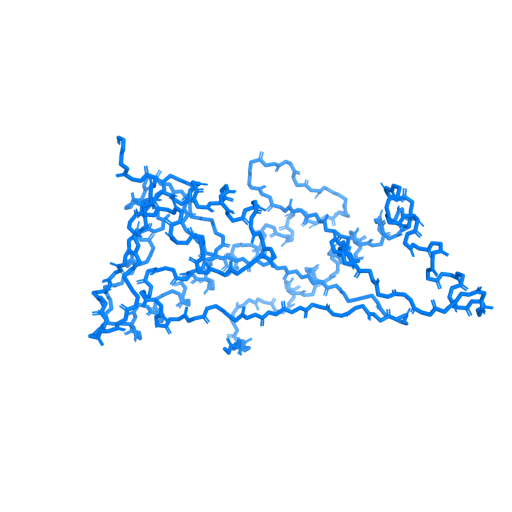.69 183 ASP A C 1
ATOM 1438 O O . ASP A 1 183 ? -4.767 -14.495 19.877 1.00 72.69 183 ASP A O 1
ATOM 1442 N N . TYR A 1 184 ? -6.250 -12.975 19.153 1.00 82.88 184 TYR A N 1
ATOM 1443 C CA . TYR A 1 184 ? -5.243 -12.058 18.614 1.00 82.88 184 TYR A CA 1
ATOM 1444 C C . TYR A 1 184 ? -4.828 -11.054 19.702 1.00 82.88 184 TYR A C 1
ATOM 1446 O O . TYR A 1 184 ? -5.688 -10.341 20.217 1.00 82.88 184 TYR A O 1
ATOM 1454 N N . PRO A 1 185 ? -3.530 -10.940 20.041 1.00 85.19 185 PRO A N 1
ATOM 1455 C CA . PRO A 1 185 ? -3.084 -10.059 21.117 1.00 85.19 185 PRO A CA 1
ATOM 1456 C C . PRO A 1 185 ? -3.283 -8.579 20.774 1.00 85.19 185 PRO A C 1
ATOM 1458 O O . PRO A 1 185 ? -3.300 -8.200 19.602 1.00 85.19 185 PRO A O 1
ATOM 1461 N N . SER A 1 186 ? -3.337 -7.744 21.814 1.00 87.94 186 SER A N 1
ATOM 1462 C CA . SER A 1 186 ? -3.155 -6.295 21.685 1.00 87.94 186 SER A CA 1
ATOM 1463 C C . SER A 1 186 ? -1.665 -5.950 21.565 1.00 87.94 186 SER A C 1
ATOM 1465 O O . SER A 1 186 ? -0.854 -6.473 22.337 1.00 87.94 186 SER A O 1
ATOM 1467 N N . PHE A 1 187 ? -1.292 -5.097 20.606 1.00 89.12 187 PHE A N 1
ATOM 1468 C CA . PHE A 1 187 ? 0.101 -4.687 20.374 1.00 89.12 187 PHE A CA 1
ATOM 1469 C C . PHE A 1 187 ? 0.236 -3.333 19.658 1.00 89.12 187 PHE A C 1
ATOM 1471 O O . PHE A 1 187 ? -0.660 -2.914 18.928 1.00 89.12 187 PHE A O 1
ATOM 1478 N N . VAL A 1 188 ? 1.390 -2.671 19.799 1.00 90.50 188 VAL A N 1
ATOM 1479 C CA . VAL A 1 188 ? 1.723 -1.450 19.042 1.00 90.50 188 VAL A CA 1
ATOM 1480 C C . VAL A 1 188 ? 2.138 -1.813 17.614 1.00 90.50 188 VAL A C 1
ATOM 1482 O O . VAL A 1 188 ? 2.960 -2.706 17.387 1.00 90.50 188 VAL A O 1
ATOM 1485 N N . PHE A 1 189 ? 1.567 -1.131 16.619 1.00 89.06 189 PHE A N 1
ATOM 1486 C CA . PHE A 1 189 ? 1.731 -1.517 15.216 1.00 89.06 189 PHE A CA 1
ATOM 1487 C C . PHE A 1 189 ? 3.190 -1.454 14.705 1.00 89.06 189 PHE A C 1
ATOM 1489 O O . PHE A 1 189 ? 3.596 -2.272 13.873 1.00 89.06 189 PHE A O 1
ATOM 1496 N N . GLY A 1 190 ? 4.002 -0.527 15.219 1.00 88.81 190 GLY A N 1
ATOM 1497 C CA . GLY A 1 190 ? 5.425 -0.396 14.896 1.00 88.81 190 GLY A CA 1
ATOM 1498 C C . GLY A 1 190 ? 6.246 -1.638 15.251 1.00 88.81 190 GLY A C 1
ATOM 1499 O O . GLY A 1 190 ? 7.018 -2.114 14.416 1.00 88.81 190 GLY A O 1
ATOM 1500 N N . ASP A 1 191 ? 6.010 -2.213 16.428 1.00 90.69 191 ASP A N 1
ATOM 1501 C CA . ASP A 1 191 ? 6.701 -3.410 16.920 1.00 90.69 191 ASP A CA 1
ATOM 1502 C C . ASP A 1 191 ? 6.358 -4.630 16.051 1.00 90.69 191 ASP A C 1
ATOM 1504 O O . ASP A 1 191 ? 7.231 -5.405 15.647 1.00 90.69 191 ASP A O 1
ATOM 1508 N N . TYR A 1 192 ? 5.085 -4.755 15.657 1.00 89.31 192 TYR A N 1
ATOM 1509 C CA . TYR A 1 192 ? 4.657 -5.776 14.699 1.00 89.31 192 TYR A CA 1
ATOM 1510 C C . TYR A 1 192 ? 5.341 -5.611 13.339 1.00 89.31 192 TYR A C 1
ATOM 1512 O O . TYR A 1 192 ? 5.674 -6.612 12.702 1.00 89.31 192 TYR A O 1
ATOM 1520 N N . MET A 1 193 ? 5.612 -4.380 12.893 1.00 87.69 193 MET A N 1
ATOM 1521 C CA . MET A 1 193 ? 6.363 -4.155 11.656 1.00 87.69 193 MET A CA 1
ATOM 1522 C C . MET A 1 193 ? 7.828 -4.600 11.757 1.00 87.69 193 MET A C 1
ATOM 1524 O O . MET A 1 193 ? 8.365 -5.103 10.768 1.00 87.69 193 MET A O 1
ATOM 1528 N N . GLU A 1 194 ? 8.465 -4.523 12.929 1.00 89.31 194 GLU A N 1
ATOM 1529 C CA . GLU A 1 194 ? 9.792 -5.118 13.125 1.00 89.31 194 GLU A CA 1
ATOM 1530 C C . GLU A 1 194 ? 9.778 -6.644 12.997 1.00 89.31 194 GLU A C 1
ATOM 1532 O O . GLU A 1 194 ? 10.630 -7.222 12.313 1.00 89.31 194 GLU A O 1
ATOM 1537 N N . VAL A 1 195 ? 8.811 -7.306 13.640 1.00 87.81 195 VAL A N 1
ATOM 1538 C CA . VAL A 1 195 ? 8.624 -8.762 13.540 1.00 87.81 195 VAL A CA 1
ATOM 1539 C C . VAL A 1 195 ? 8.288 -9.153 12.098 1.00 87.81 195 VAL A C 1
ATOM 1541 O O . VAL A 1 195 ? 8.858 -10.101 11.557 1.00 87.81 195 VAL A O 1
ATOM 1544 N N . TYR A 1 196 ? 7.419 -8.386 11.435 1.00 86.62 196 TYR A N 1
ATOM 1545 C CA . TYR A 1 196 ? 7.021 -8.596 10.046 1.00 86.62 196 TYR A CA 1
ATOM 1546 C C . TYR A 1 196 ? 8.204 -8.529 9.078 1.00 86.62 196 TYR A C 1
ATOM 1548 O O . TYR A 1 196 ? 8.303 -9.395 8.213 1.00 86.62 196 TYR A O 1
ATOM 1556 N N . ILE A 1 197 ? 9.109 -7.552 9.214 1.00 85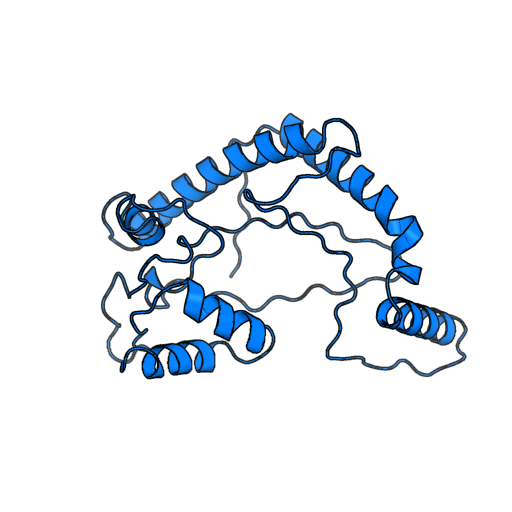.06 197 ILE A N 1
ATOM 1557 C CA . ILE A 1 197 ? 10.295 -7.436 8.347 1.00 85.06 197 ILE A CA 1
ATOM 1558 C C . ILE A 1 197 ? 11.193 -8.670 8.512 1.00 85.06 197 ILE A C 1
ATOM 1560 O O . ILE A 1 197 ? 11.572 -9.292 7.519 1.00 85.06 197 ILE A O 1
ATOM 1564 N N . LYS A 1 198 ? 11.451 -9.083 9.760 1.00 85.88 198 LYS A N 1
ATOM 1565 C CA . LYS A 1 198 ? 12.267 -10.263 10.103 1.00 85.88 198 LYS A CA 1
ATOM 1566 C C . LYS A 1 198 ? 11.626 -11.586 9.633 1.00 85.88 198 LYS A C 1
ATOM 1568 O O . LYS A 1 198 ? 12.336 -12.561 9.407 1.00 85.88 198 LYS A O 1
ATOM 1573 N N . GLN A 1 199 ? 10.300 -11.625 9.458 1.00 84.81 199 GLN A N 1
ATOM 1574 C CA . GLN A 1 199 ? 9.525 -12.834 9.135 1.00 84.81 199 GLN A CA 1
ATOM 1575 C C . GLN A 1 199 ? 8.709 -12.742 7.822 1.00 84.81 199 GLN A C 1
ATOM 1577 O O . GLN A 1 199 ? 7.814 -13.564 7.623 1.00 84.81 199 GLN A O 1
ATOM 1582 N N . LYS A 1 200 ? 8.993 -11.791 6.905 1.00 81.38 200 LYS A N 1
ATOM 1583 C CA . LYS A 1 200 ? 8.175 -11.468 5.698 1.00 81.38 200 LYS A CA 1
ATOM 1584 C C . LYS A 1 200 ? 7.653 -12.722 4.983 1.00 81.38 200 LYS A C 1
ATOM 1586 O O . LYS A 1 200 ? 6.440 -12.867 4.805 1.00 81.38 200 LYS A O 1
ATOM 1591 N N . PHE A 1 201 ? 8.569 -13.635 4.659 1.00 81.50 201 PHE A N 1
ATOM 1592 C CA . PHE A 1 201 ? 8.340 -14.862 3.885 1.00 81.50 201 PHE A CA 1
ATOM 1593 C C . PHE A 1 201 ? 8.087 -16.130 4.727 1.00 81.50 201 PHE A C 1
ATOM 1595 O O . PHE A 1 201 ? 7.860 -17.196 4.163 1.00 81.50 201 PHE A O 1
ATOM 1602 N N . GLN A 1 202 ? 8.128 -16.041 6.060 1.00 85.06 202 GLN A N 1
ATOM 1603 C CA . GLN A 1 202 ? 7.833 -17.164 6.961 1.00 85.06 202 GLN A CA 1
ATOM 1604 C C . GLN A 1 202 ? 6.317 -17.293 7.195 1.00 85.06 202 GLN A C 1
ATOM 1606 O O . GLN A 1 202 ? 5.536 -16.482 6.694 1.00 85.06 202 GLN A O 1
ATOM 1611 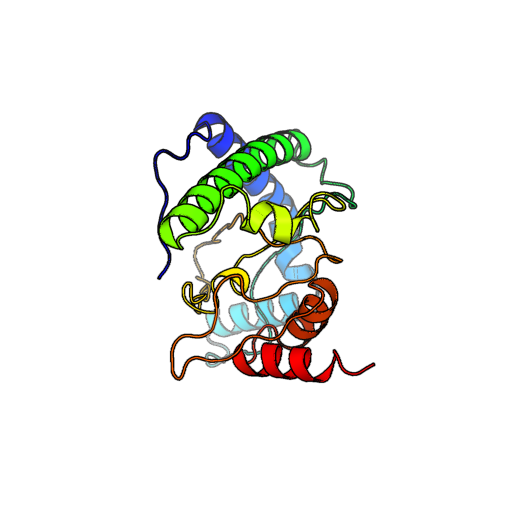N N . ALA A 1 203 ? 5.874 -18.274 7.986 1.00 81.88 203 ALA A N 1
ATOM 1612 C CA . ALA A 1 203 ? 4.471 -18.402 8.397 1.00 81.88 203 ALA A CA 1
ATOM 1613 C C . ALA A 1 203 ? 3.895 -17.087 8.981 1.00 81.88 203 ALA A C 1
ATOM 1615 O O . ALA A 1 203 ? 4.625 -16.192 9.422 1.00 81.88 203 ALA A O 1
ATOM 1616 N N . LYS A 1 204 ? 2.569 -16.921 8.950 1.00 78.81 204 LYS A N 1
ATOM 1617 C CA . LYS A 1 204 ? 1.911 -15.697 9.451 1.00 78.81 204 LYS A CA 1
ATOM 1618 C C . LYS A 1 204 ? 1.626 -15.785 10.946 1.00 78.81 204 LYS A C 1
ATOM 1620 O O . LYS A 1 204 ? 1.583 -14.769 11.625 1.00 78.81 204 LYS A O 1
ATOM 1625 N N . GLU A 1 205 ? 1.465 -17.000 11.437 1.00 81.00 205 GLU A N 1
ATOM 1626 C CA . GLU A 1 205 ? 0.991 -17.371 12.760 1.00 81.00 205 GLU A CA 1
ATOM 1627 C C . GLU A 1 205 ? 2.039 -17.061 13.857 1.00 81.00 205 GLU A C 1
ATOM 1629 O O . GLU A 1 205 ? 1.671 -16.397 14.829 1.00 81.00 205 GLU A O 1
ATOM 1634 N N . PRO A 1 206 ? 3.353 -17.360 13.689 1.00 84.19 206 PRO A N 1
ATOM 1635 C CA . PRO A 1 206 ? 4.380 -17.018 14.684 1.00 84.19 206 PRO A CA 1
ATOM 1636 C C . PRO A 1 206 ? 4.530 -15.515 14.956 1.00 84.19 206 PRO A C 1
ATOM 1638 O O . PRO A 1 206 ? 4.967 -15.130 16.038 1.00 84.19 206 PRO A O 1
ATOM 1641 N N . ARG A 1 207 ? 4.138 -14.656 14.002 1.00 86.31 207 ARG A N 1
ATOM 1642 C CA . ARG A 1 207 ? 4.217 -13.191 14.141 1.00 86.31 207 ARG A CA 1
ATOM 1643 C C . ARG A 1 207 ? 3.307 -12.691 15.261 1.00 86.31 207 ARG A C 1
ATOM 1645 O O . ARG A 1 207 ? 3.703 -11.816 16.018 1.00 86.31 207 ARG A O 1
ATOM 1652 N N . PHE A 1 208 ? 2.109 -13.266 15.388 1.00 82.31 208 PHE A N 1
ATOM 1653 C CA . PHE A 1 208 ? 1.150 -12.894 16.434 1.00 82.31 208 PHE A CA 1
ATOM 1654 C C . PHE A 1 208 ? 1.567 -13.457 17.799 1.00 82.31 208 PHE A C 1
ATOM 1656 O O . PHE A 1 208 ? 1.478 -12.745 18.794 1.00 82.31 208 PHE A O 1
ATOM 1663 N N . VAL A 1 209 ? 2.134 -14.669 17.840 1.00 82.00 209 VAL A N 1
ATOM 1664 C CA . VAL A 1 209 ? 2.727 -15.239 19.066 1.00 82.00 209 VAL A CA 1
ATOM 1665 C C . VAL A 1 209 ? 3.864 -14.353 19.597 1.00 82.00 209 VAL A C 1
ATOM 1667 O O . VAL A 1 209 ? 3.904 -14.064 20.789 1.00 82.00 209 VAL A O 1
ATOM 1670 N N . ALA A 1 210 ? 4.738 -13.850 18.718 1.00 81.94 210 ALA A N 1
ATOM 1671 C CA . ALA A 1 210 ? 5.812 -12.929 19.099 1.00 81.94 210 ALA A CA 1
ATOM 1672 C C . ALA A 1 210 ? 5.290 -11.600 19.687 1.00 81.94 210 ALA A C 1
ATOM 1674 O O . ALA A 1 210 ? 5.878 -11.075 20.637 1.00 81.94 210 ALA A O 1
ATOM 1675 N N . MET A 1 211 ? 4.162 -11.078 19.186 1.00 83.00 211 MET A N 1
ATOM 1676 C CA . MET A 1 211 ? 3.526 -9.899 19.787 1.00 83.00 211 MET A CA 1
ATOM 1677 C C . MET A 1 211 ? 3.011 -10.188 21.198 1.00 83.00 211 MET A C 1
ATOM 1679 O O . MET A 1 211 ? 3.318 -9.429 22.111 1.00 83.00 211 MET A O 1
ATOM 1683 N N . ALA A 1 212 ? 2.318 -11.315 21.403 1.00 76.19 212 ALA A N 1
ATOM 1684 C CA . ALA A 1 212 ? 1.791 -11.703 22.715 1.00 76.19 212 ALA A CA 1
ATOM 1685 C C . ALA A 1 212 ? 2.880 -11.816 23.803 1.00 76.19 212 ALA A C 1
ATOM 1687 O O . ALA A 1 212 ? 2.619 -11.525 24.966 1.00 76.19 212 ALA A O 1
ATOM 1688 N N . THR A 1 213 ? 4.109 -12.195 23.432 1.00 63.25 213 THR A N 1
ATOM 1689 C CA . THR A 1 213 ? 5.259 -12.261 24.357 1.00 63.25 213 THR A CA 1
ATOM 1690 C C . THR A 1 213 ? 5.955 -10.921 24.625 1.00 63.25 213 THR A C 1
ATOM 1692 O O . THR A 1 213 ? 6.827 -10.855 25.487 1.00 63.25 213 THR A O 1
ATOM 1695 N N . THR A 1 214 ? 5.621 -9.864 23.878 1.00 58.12 214 THR A N 1
ATOM 1696 C CA . THR A 1 214 ? 6.289 -8.552 23.982 1.00 58.12 214 THR A CA 1
ATOM 1697 C C . THR A 1 214 ? 5.590 -7.636 24.995 1.00 58.12 214 THR A C 1
ATOM 1699 O O . THR A 1 214 ? 6.255 -6.857 25.672 1.00 58.12 214 THR A O 1
ATOM 1702 N N . THR A 1 215 ? 4.274 -7.787 25.178 1.00 48.69 215 THR A N 1
ATOM 1703 C CA . THR A 1 215 ? 3.404 -6.981 26.064 1.00 48.69 215 THR A CA 1
ATOM 1704 C C . THR A 1 215 ? 3.590 -7.272 27.571 1.00 48.69 215 THR A C 1
ATOM 1706 O O . THR A 1 215 ? 2.651 -7.159 28.353 1.00 48.69 215 THR A O 1
ATOM 1709 N N . THR A 1 216 ? 4.779 -7.713 27.999 1.00 36.84 216 THR A N 1
ATOM 1710 C CA . THR A 1 216 ? 5.076 -8.189 29.370 1.00 36.84 216 THR A CA 1
ATOM 1711 C C . THR A 1 216 ? 6.224 -7.404 30.030 1.00 36.84 216 THR A C 1
ATOM 1713 O O . THR A 1 216 ? 7.066 -7.979 30.724 1.00 36.84 216 THR A O 1
ATOM 1716 N N . LYS A 1 217 ? 6.284 -6.092 29.782 1.00 32.12 217 LYS A N 1
ATOM 1717 C CA . LYS A 1 217 ? 7.245 -5.138 30.358 1.00 32.12 217 LYS A CA 1
ATOM 1718 C C . LYS A 1 217 ? 6.562 -3.830 30.735 1.00 32.12 217 LYS A C 1
ATOM 1720 O O . LYS A 1 217 ? 5.635 -3.449 29.993 1.00 32.12 217 LYS A O 1
#

Secondary structure (DSSP, 8-state):
------S-S--HHHHHHHHHHHHHHHHHHHHHHTTSSHHHHHHHHHHHHHHTTSS------S----------TTSPPP--STTHHHHHHHHHHHHHHHHHHHHHHHHHHHTPPTTHHHHHHHGGGTS---S---GGGTTSSPPPP-----BTTB------------TT-EE--SSPPPTTPPPPPPEEHHHHHHHHHHTTTS-SHHHHHHHHTTS--

pLDDT: mean 82.65, std 10.22, range [32.12, 97.69]

Radius of gyration: 20.62 Å; chains: 1; bounding box: 47×42×54 Å

Foldseek 3Di:
DDDDDDPLVDDVVLVVVQVVQLVQVVVVCVVCVCVVDPVSVVVVVVVVCVVVVNDDDDDDPPDDPDDDDDDDPPDDDDCPPPCNVVSVVSVVVSVVVSVLVVVQVVCVVLVHDRCPQVCLQCVNPVHDGDDADAPQSVRPDPDDDDDDDDDPPDDDDDDDGHTGHDQQGWDAHVDDADDPGDHQDIARNVVLVVLCVVQVPHDPVVSRVVRVVVPPD

Organism: NCBI:txid422564

InterPro domains:
  IPR027443 Isopenicillin N synthase-like superfamily [G3DSA:2.60.120.330] (3-129)
  IPR027443 Isopenicillin N synthase-like superfamily [G3DSA:2.60.120.330] (132-212)
  IPR044861 Isopenicillin N synthase-like, Fe(2+) 2OG dioxygenase domain [PF03171] (117-165)

Sequence (217 aa):
MAIPLVNTGIPDELLERVKKVCSDCYKLRDEAFRDSNPAVKALAELVDKESEGGLPARKIEGMDWEDVFTLQDDLPWPSNPPAFKETMMEYRKELKKLAEKMLGVMEELLGLEDGHIRKAFTNDGEFEPFYGTKVLSNGRYKSAWHRILATRDSNRRSIASFYNPARLATIAPAIPAAAGGDDYPSFVFGDYMEVYIKQKFQAKEPRFVAMATTTTK